Protein AF-A0A7S2A6K9-F1 (afdb_monomer_lite)

Sequence (186 aa):
DVKVDAVTLEHVPSILGGDKGESSAPRFFHVIGYPPCPEGAAENDDSVKEKECSRVGFDESQKYDLGSYEYKLISSKIDGDGYSSGGRSIQTFDITEALGRSLKVSASNVPTWEEEEEEEEDEEEDSGMCTMEKAEKCGGPPPDEDELDAGGAIRAISLVIDDNWGTKDYTCLYRLRVHGDRLTAD

Organism: Trieres chinensis (NCBI:txid1514140)

InterPro domains:
  IPR012919 SUN domain [PF07738] (153-181)
  IPR012919 SUN domain [PS51469] (1-183)
  IPR045119 SUN domain-containing protein 1-5 [PTHR12911] (2-181)

pLDDT: mean 72.33, std 22.2, range [29.47, 98.19]

Secondary structure (DSSP, 8-state):
-EEEEEEEEE---HHHHHHHHGGGSB-EEEEEEEPPPPTTTTTS---HHHHHHHHHTS-TTS-EEEEEEEPPP------TTS------SEEEEEHHHHTT---------------------------------------PPPPPTTS--TT-SB-EEEEEE--BSS-SS-----EEEEEEEEPP--

Radius of gyration: 23.52 Å; chains: 1; bounding box: 76×44×47 Å

Foldseek 3Di:
DWQFFKKKFAADACVPQPPPRQQQAFFKKWKKFFAFDDPPLPPDDPDPQSVVSVVVGTRPPDIFGLAMDTDDHFDPPPPVPRDRPGDDSMDMDTSVVRLDPPPPPPPPDDDDDDDDDDDDDDDDDDDDDDDDDDPDDPDDPDPPPVCSSRRPHTDDMDMGGPHGNHDPPHHDGDDMDTDGDDDDDD

Structure (mmCIF, N/CA/C/O backbone):
data_AF-A0A7S2A6K9-F1
#
_entry.id   AF-A0A7S2A6K9-F1
#
loop_
_atom_site.group_PDB
_atom_site.id
_atom_site.type_symbol
_atom_site.label_atom_id
_atom_site.label_alt_id
_atom_site.label_comp_id
_atom_site.label_asym_id
_atom_site.label_entity_id
_atom_site.label_seq_id
_atom_site.pdbx_PDB_ins_code
_atom_site.Cartn_x
_atom_site.Cartn_y
_atom_site.Cartn_z
_atom_site.occupancy
_atom_site.B_iso_or_equiv
_atom_site.auth_seq_id
_atom_site.auth_comp_id
_atom_site.auth_asym_id
_atom_site.auth_atom_id
_atom_site.pdbx_PDB_model_num
ATOM 1 N N . ASP A 1 1 ? -10.649 -7.921 13.738 1.00 85.69 1 ASP A N 1
ATOM 2 C CA . ASP A 1 1 ? -9.740 -6.877 13.228 1.00 85.69 1 ASP A CA 1
ATOM 3 C C . ASP A 1 1 ? -8.329 -7.427 13.161 1.00 85.69 1 ASP A C 1
ATOM 5 O O . ASP A 1 1 ? -8.084 -8.506 13.706 1.00 85.69 1 ASP A O 1
ATOM 9 N N . VAL A 1 2 ? -7.436 -6.740 12.457 1.00 91.31 2 VAL A N 1
ATOM 10 C CA . VAL A 1 2 ? -6.042 -7.158 12.274 1.00 91.31 2 VAL A CA 1
ATOM 11 C C . VAL A 1 2 ? -5.128 -5.999 12.652 1.00 91.31 2 VAL A C 1
ATOM 13 O O . VAL A 1 2 ? -5.402 -4.862 12.279 1.00 91.31 2 VAL A O 1
ATOM 16 N N . LYS A 1 3 ? -4.047 -6.280 13.377 1.00 92.19 3 LYS A N 1
ATOM 17 C CA . LYS A 1 3 ? -2.917 -5.359 13.501 1.00 92.19 3 LYS A CA 1
ATOM 18 C C . LYS A 1 3 ? -2.011 -5.594 12.301 1.00 92.19 3 LYS A C 1
ATOM 20 O O . LYS A 1 3 ? -1.482 -6.689 12.154 1.00 92.19 3 LYS A O 1
ATOM 25 N N . VAL A 1 4 ? -1.924 -4.627 11.393 1.00 93.31 4 VAL A N 1
ATOM 26 C CA . VAL A 1 4 ? -1.178 -4.805 10.139 1.00 93.31 4 VAL A CA 1
ATOM 27 C C . VAL A 1 4 ? 0.310 -4.594 10.400 1.00 93.31 4 VAL A C 1
ATOM 29 O O . VAL A 1 4 ? 0.710 -3.519 10.838 1.00 93.31 4 VAL A O 1
ATOM 32 N N . ASP A 1 5 ? 1.122 -5.603 10.094 1.00 93.31 5 ASP A N 1
ATOM 33 C CA . ASP A 1 5 ? 2.568 -5.571 10.335 1.00 93.31 5 ASP A CA 1
ATOM 34 C C . ASP A 1 5 ? 3.359 -5.246 9.069 1.00 93.31 5 ASP A C 1
ATOM 36 O O . ASP A 1 5 ? 4.391 -4.576 9.136 1.00 93.31 5 ASP A O 1
ATOM 40 N N . ALA A 1 6 ? 2.876 -5.717 7.915 1.00 95.75 6 ALA A N 1
ATOM 41 C CA . ALA A 1 6 ? 3.559 -5.556 6.639 1.00 95.75 6 ALA A CA 1
ATOM 42 C C . ALA A 1 6 ? 2.611 -5.700 5.442 1.00 95.75 6 ALA A C 1
ATOM 44 O O . ALA A 1 6 ? 1.557 -6.342 5.511 1.00 95.75 6 ALA A O 1
ATOM 45 N N . VAL A 1 7 ? 3.043 -5.187 4.292 1.00 97.06 7 VAL A N 1
ATOM 46 C CA . VAL A 1 7 ? 2.425 -5.459 2.988 1.00 97.06 7 VAL A CA 1
ATOM 47 C C . VAL A 1 7 ? 3.441 -6.054 2.027 1.00 97.06 7 VAL A C 1
ATOM 49 O O . VAL A 1 7 ? 4.616 -5.716 2.063 1.00 97.06 7 VAL A O 1
ATOM 52 N N . THR A 1 8 ? 3.002 -6.933 1.131 1.00 97.50 8 THR A N 1
ATOM 53 C CA . THR A 1 8 ? 3.837 -7.424 0.027 1.00 97.50 8 THR A CA 1
ATOM 54 C C . THR A 1 8 ? 3.231 -7.013 -1.299 1.00 97.50 8 THR A C 1
ATOM 56 O O . THR A 1 8 ? 2.066 -7.321 -1.559 1.00 97.50 8 THR A O 1
ATOM 59 N N . LEU A 1 9 ? 4.038 -6.398 -2.159 1.00 96.81 9 LEU A N 1
ATOM 60 C CA . LEU A 1 9 ? 3.710 -6.181 -3.561 1.00 96.81 9 LEU A CA 1
ATOM 61 C C . LEU A 1 9 ? 4.504 -7.125 -4.451 1.00 96.81 9 LEU A C 1
ATOM 63 O O . LEU A 1 9 ? 5.699 -7.351 -4.255 1.00 96.81 9 LEU A O 1
ATOM 67 N N . GLU A 1 10 ? 3.820 -7.660 -5.454 1.00 94.56 10 GLU A N 1
ATOM 68 C CA . GLU A 1 10 ? 4.428 -8.470 -6.499 1.00 94.56 10 GLU A CA 1
ATOM 69 C C . GLU A 1 10 ? 4.201 -7.828 -7.860 1.00 94.56 10 GLU A C 1
ATOM 71 O O . GLU A 1 10 ? 3.129 -7.277 -8.135 1.00 94.56 10 GLU A O 1
ATOM 76 N N . HIS A 1 11 ? 5.194 -7.970 -8.730 1.00 92.94 11 HIS A N 1
ATOM 77 C CA . HIS A 1 11 ? 5.105 -7.618 -10.137 1.00 92.94 11 HIS A CA 1
ATOM 78 C C . HIS A 1 11 ? 5.818 -8.671 -10.994 1.00 92.94 11 HIS A C 1
ATOM 80 O O . HIS A 1 11 ? 6.678 -9.408 -10.510 1.00 92.94 11 HIS A O 1
ATOM 86 N N . VAL A 1 12 ? 5.478 -8.758 -12.283 1.00 88.31 12 VAL A N 1
ATOM 87 C CA . VAL A 1 12 ? 6.206 -9.640 -13.206 1.00 88.31 12 VAL A CA 1
ATOM 88 C C . VAL A 1 12 ? 7.694 -9.243 -13.255 1.00 88.31 12 VAL A C 1
ATOM 90 O O . VAL A 1 12 ? 7.986 -8.047 -13.354 1.00 88.31 12 VAL A O 1
ATOM 93 N N . PRO A 1 13 ? 8.638 -10.202 -13.167 1.00 81.81 13 PRO A N 1
ATOM 94 C CA . PRO A 1 13 ? 10.060 -9.906 -13.275 1.00 81.81 13 PRO A CA 1
ATOM 95 C C . PRO A 1 13 ? 10.440 -9.470 -14.691 1.00 81.81 13 PRO A C 1
ATOM 97 O O . PRO A 1 13 ? 9.863 -9.923 -15.684 1.00 81.81 13 PRO A O 1
ATOM 100 N N . SER A 1 14 ? 11.501 -8.677 -14.761 1.00 76.06 14 SER A N 1
ATOM 101 C CA . SER A 1 14 ? 12.117 -8.113 -15.963 1.00 76.06 14 SER A CA 1
ATOM 102 C C . SER A 1 14 ? 12.331 -9.118 -17.093 1.00 76.06 14 SER A C 1
ATOM 104 O O . SER A 1 14 ? 11.920 -8.909 -18.234 1.00 76.06 14 SER A O 1
ATOM 106 N N . ILE A 1 15 ? 12.872 -10.290 -16.746 1.00 73.88 15 ILE A N 1
ATOM 107 C CA . ILE A 1 15 ? 13.167 -11.376 -17.691 1.00 73.88 15 ILE A CA 1
ATOM 108 C C . ILE A 1 15 ? 11.925 -11.919 -18.419 1.00 73.88 15 ILE A C 1
ATOM 110 O O . ILE A 1 15 ? 12.052 -12.488 -19.501 1.00 73.88 15 ILE A O 1
ATOM 114 N N . LEU A 1 16 ? 10.729 -11.753 -17.843 1.00 77.19 16 LEU A N 1
ATOM 115 C CA . LEU A 1 16 ? 9.465 -12.203 -18.434 1.00 77.19 16 LEU A CA 1
ATOM 116 C C . LEU A 1 16 ? 8.651 -11.054 -19.045 1.00 77.19 16 LEU A C 1
ATOM 118 O O . LEU A 1 16 ? 7.851 -11.297 -19.946 1.00 77.19 16 LEU A O 1
ATOM 122 N N . GLY A 1 17 ? 8.823 -9.824 -18.550 1.00 67.62 17 GLY A N 1
ATOM 123 C CA . GLY A 1 17 ? 8.051 -8.653 -18.977 1.00 67.62 17 GLY A CA 1
ATOM 124 C C . GLY A 1 17 ? 8.582 -7.954 -20.232 1.00 67.62 17 GLY A C 1
ATOM 125 O O . GLY A 1 17 ? 7.841 -7.194 -20.862 1.00 67.62 17 GLY A O 1
ATOM 126 N N . GLY A 1 18 ? 9.848 -8.195 -20.593 1.00 68.50 18 GLY A N 1
ATOM 127 C CA . GLY A 1 18 ? 10.554 -7.410 -21.609 1.00 68.50 18 GLY A CA 1
ATOM 128 C C . GLY A 1 18 ? 10.651 -5.923 -21.236 1.00 68.50 18 GLY A C 1
ATOM 129 O O . GLY A 1 18 ? 10.138 -5.493 -20.204 1.00 68.50 18 GLY A O 1
ATOM 130 N N . ASP A 1 19 ? 11.243 -5.110 -22.114 1.00 66.56 19 ASP A N 1
ATOM 131 C CA . ASP A 1 19 ? 11.570 -3.696 -21.831 1.00 66.56 19 ASP A CA 1
ATOM 132 C C . ASP A 1 19 ? 10.370 -2.820 -21.421 1.00 66.56 19 ASP A C 1
ATOM 134 O O . ASP A 1 19 ? 10.536 -1.740 -20.859 1.00 66.56 19 ASP A O 1
ATOM 138 N N . LYS A 1 20 ? 9.142 -3.257 -21.722 1.00 68.69 20 LYS A N 1
ATOM 139 C CA . LYS A 1 20 ? 7.915 -2.501 -21.438 1.00 68.69 20 LYS A CA 1
ATOM 140 C C . LYS A 1 20 ? 7.175 -2.977 -20.195 1.00 68.69 20 LYS A C 1
ATOM 142 O O . LYS A 1 20 ? 6.478 -2.171 -19.584 1.00 68.69 20 LYS A O 1
ATOM 147 N N . GLY A 1 21 ? 7.320 -4.247 -19.810 1.00 74.81 21 GLY A N 1
ATOM 148 C CA . GLY A 1 21 ? 6.556 -4.828 -18.705 1.00 74.81 21 GLY A CA 1
ATOM 149 C C . GLY A 1 21 ? 6.884 -4.187 -17.359 1.00 74.81 21 GLY A C 1
ATOM 150 O O . GLY A 1 21 ? 5.996 -3.980 -16.540 1.00 74.81 21 GLY A O 1
ATOM 151 N N . GLU A 1 22 ? 8.139 -3.809 -17.143 1.00 83.94 22 GLU A N 1
ATOM 152 C CA . GLU A 1 22 ? 8.591 -3.223 -15.875 1.00 83.94 22 GLU A CA 1
ATOM 153 C C . GLU A 1 22 ? 8.180 -1.769 -15.697 1.00 83.94 22 GLU A C 1
ATOM 155 O O . GLU A 1 22 ? 7.870 -1.348 -14.589 1.00 83.94 22 GLU A O 1
ATOM 160 N N . SER A 1 23 ? 8.127 -1.004 -16.790 1.00 91.25 23 SER A N 1
ATOM 161 C CA . SER A 1 23 ? 7.791 0.421 -16.726 1.00 91.25 23 SER A CA 1
ATOM 162 C C . SER A 1 23 ? 6.361 0.679 -16.235 1.00 91.25 23 SER A C 1
ATOM 164 O O . SER A 1 23 ? 6.053 1.786 -15.800 1.00 91.25 23 SER A O 1
ATOM 166 N N . SER A 1 24 ? 5.484 -0.330 -16.299 1.00 93.94 24 SER A N 1
ATOM 167 C CA . SER A 1 24 ? 4.121 -0.254 -15.764 1.00 93.94 24 SER A CA 1
ATOM 168 C C . SER A 1 24 ? 4.014 -0.649 -14.294 1.00 93.94 24 SER A C 1
ATOM 170 O O . SER A 1 24 ? 2.926 -0.548 -13.733 1.00 93.94 24 SER A O 1
ATOM 172 N N . ALA A 1 25 ? 5.095 -1.119 -13.667 1.00 94.81 25 ALA A N 1
ATOM 173 C CA . ALA A 1 25 ? 5.066 -1.474 -12.256 1.00 94.81 25 ALA A CA 1
ATOM 174 C C . ALA A 1 25 ? 4.827 -0.228 -11.386 1.00 94.81 25 ALA A C 1
ATOM 176 O O . ALA A 1 25 ? 5.329 0.848 -11.731 1.00 94.81 25 ALA A O 1
ATOM 177 N N . PRO A 1 26 ? 4.106 -0.352 -10.256 1.00 97.06 26 PRO A N 1
ATOM 178 C CA . PRO A 1 26 ? 4.023 0.712 -9.263 1.00 97.06 26 PRO A CA 1
ATOM 179 C C . PRO A 1 26 ? 5.429 1.105 -8.808 1.00 97.06 26 PRO A C 1
ATOM 181 O O . PRO A 1 26 ? 6.305 0.240 -8.715 1.00 97.06 26 PRO A O 1
ATOM 184 N N . ARG A 1 27 ? 5.646 2.391 -8.528 1.00 95.81 27 ARG A N 1
ATOM 185 C CA . ARG A 1 27 ? 6.897 2.882 -7.949 1.00 95.81 27 ARG A CA 1
ATOM 186 C C . ARG A 1 27 ? 6.638 3.415 -6.550 1.00 95.81 27 ARG A C 1
ATOM 188 O O . ARG A 1 27 ? 6.815 2.647 -5.610 1.00 95.81 27 ARG A O 1
ATOM 195 N N . PHE A 1 28 ? 6.200 4.659 -6.400 1.00 97.88 28 PHE A N 1
ATOM 196 C CA . PHE A 1 28 ? 5.824 5.203 -5.102 1.00 97.88 28 PHE A CA 1
ATOM 197 C C . PHE A 1 28 ? 4.366 4.885 -4.801 1.00 97.88 28 PHE A C 1
ATOM 199 O O . PHE A 1 28 ? 3.489 4.999 -5.663 1.00 97.88 28 PHE A O 1
ATOM 206 N N . PHE A 1 29 ? 4.121 4.435 -3.579 1.00 97.94 29 PHE A N 1
ATOM 207 C CA . PHE A 1 29 ? 2.785 4.143 -3.090 1.00 97.94 29 PHE A CA 1
ATOM 208 C C . PHE A 1 29 ? 2.720 4.336 -1.579 1.00 97.94 29 PHE A C 1
ATOM 210 O O . PHE A 1 29 ? 3.732 4.242 -0.885 1.00 97.94 29 PHE A O 1
ATOM 217 N N . HIS A 1 30 ? 1.514 4.522 -1.061 1.00 96.50 30 HIS A N 1
ATOM 218 C CA . HIS A 1 30 ? 1.255 4.561 0.371 1.00 96.50 30 HIS A CA 1
ATOM 219 C C . HIS A 1 30 ? 0.076 3.668 0.750 1.00 96.50 30 HIS A C 1
ATOM 221 O O . HIS A 1 30 ? -0.789 3.336 -0.072 1.00 96.50 30 HIS A O 1
ATOM 227 N N . VAL A 1 31 ? 0.080 3.226 2.004 1.00 96.62 31 VAL A N 1
ATOM 228 C CA . VAL A 1 31 ? -0.918 2.311 2.555 1.00 96.62 31 VAL A CA 1
ATOM 229 C C . VAL A 1 31 ? -1.691 3.033 3.645 1.00 96.62 31 VAL A C 1
ATOM 231 O O . VAL A 1 31 ? -1.112 3.540 4.597 1.00 96.62 31 VAL A O 1
ATOM 234 N N . ILE A 1 32 ? -3.013 3.051 3.518 1.00 96.12 32 ILE A N 1
ATOM 235 C CA . ILE A 1 32 ? -3.912 3.677 4.490 1.00 96.12 32 ILE A CA 1
ATOM 236 C C . ILE A 1 32 ? -4.749 2.583 5.141 1.00 96.12 32 ILE A C 1
ATOM 238 O O . ILE A 1 32 ? -5.343 1.769 4.438 1.00 96.12 32 ILE A O 1
ATOM 242 N N . GLY A 1 33 ? -4.813 2.564 6.467 1.00 94.75 33 GLY A N 1
ATOM 243 C CA . GLY A 1 33 ? -5.671 1.685 7.252 1.00 94.75 33 GLY A CA 1
ATOM 244 C C . GLY A 1 33 ? -6.944 2.388 7.719 1.00 94.75 33 GLY A C 1
ATOM 245 O O . GLY A 1 33 ? -6.941 3.592 7.971 1.00 94.75 33 GLY A O 1
ATOM 246 N N . TYR A 1 34 ? -8.021 1.620 7.868 1.00 94.44 34 TYR A N 1
ATOM 247 C CA . TYR A 1 34 ? -9.302 2.086 8.400 1.00 94.44 34 TYR A CA 1
ATOM 248 C C . TYR A 1 34 ? -9.752 1.194 9.563 1.00 94.44 34 TYR A C 1
ATOM 250 O O . TYR A 1 34 ? -9.730 -0.040 9.414 1.00 94.44 34 TYR A O 1
ATOM 258 N N . PRO A 1 35 ? -10.174 1.777 10.698 1.00 93.12 35 PRO A N 1
ATOM 259 C CA . PRO A 1 35 ? -10.654 1.018 11.844 1.00 93.12 35 PRO A CA 1
ATOM 260 C C . PRO A 1 35 ? -12.042 0.409 11.601 1.00 93.12 35 PRO A C 1
ATOM 262 O O . PRO A 1 35 ? -12.741 0.792 10.657 1.00 93.12 35 PRO A O 1
ATOM 265 N N . PRO A 1 36 ? -12.485 -0.541 12.445 1.00 91.25 36 PRO A N 1
ATOM 266 C CA . PRO A 1 36 ? -13.887 -0.935 12.490 1.00 91.25 36 PRO A CA 1
ATOM 267 C C . PRO A 1 36 ? -14.781 0.256 12.860 1.00 91.25 36 PRO A C 1
ATOM 269 O O . PRO A 1 36 ? -14.327 1.250 13.421 1.00 91.25 36 PRO A O 1
ATOM 272 N N . CYS A 1 37 ? -16.077 0.131 12.575 1.00 89.56 37 CYS A N 1
ATOM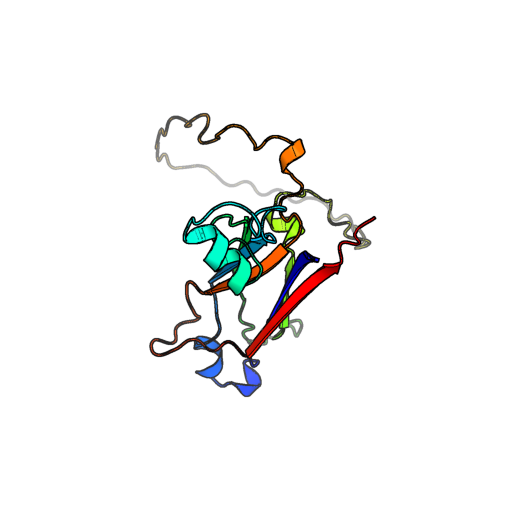 273 C CA . CYS A 1 37 ? -17.053 1.119 13.023 1.00 89.56 37 CYS A CA 1
ATOM 274 C C . CYS A 1 37 ? -17.082 1.228 14.555 1.00 89.56 37 CYS A C 1
ATOM 276 O O . CYS A 1 37 ? -16.973 0.196 15.227 1.00 89.56 37 CYS A O 1
ATOM 278 N N . PRO A 1 38 ? -17.286 2.436 15.108 1.00 84.88 38 PRO A N 1
ATOM 279 C CA . PRO A 1 38 ? -17.412 2.617 16.546 1.00 84.88 38 PRO A CA 1
ATOM 280 C C . PRO A 1 38 ? -18.597 1.818 17.104 1.00 84.88 38 PRO A C 1
ATOM 282 O O . PRO A 1 38 ? -19.665 1.726 16.487 1.00 84.88 38 PRO A O 1
ATOM 285 N N . GLU A 1 39 ? -18.411 1.225 18.285 1.00 78.31 39 GLU A N 1
ATOM 286 C CA . GLU A 1 39 ? -19.475 0.495 18.974 1.00 78.31 39 GLU A CA 1
ATOM 287 C C . GLU A 1 39 ? -20.659 1.432 19.266 1.00 78.31 39 GLU A C 1
ATOM 289 O O . GLU A 1 39 ? -20.485 2.546 19.755 1.00 78.31 39 GLU A O 1
ATOM 294 N N . GLY A 1 40 ? -21.879 0.989 18.949 1.00 67.69 40 GLY A N 1
ATOM 295 C CA . GLY A 1 40 ? -23.102 1.779 19.147 1.00 67.69 40 GLY A CA 1
ATOM 296 C C . GLY A 1 40 ? -23.539 2.645 17.958 1.00 67.69 40 GLY A C 1
ATOM 297 O O . GLY A 1 40 ? -24.661 3.146 17.981 1.00 67.69 40 GLY A O 1
ATOM 298 N N . ALA A 1 41 ? -22.746 2.731 16.882 1.00 58.16 41 ALA A N 1
ATOM 299 C CA . ALA A 1 41 ? -23.096 3.452 15.644 1.00 58.16 41 ALA A CA 1
ATOM 300 C C . ALA A 1 41 ? -24.254 2.830 14.834 1.00 58.16 41 ALA A C 1
ATOM 302 O O . ALA A 1 41 ? -24.613 3.315 13.768 1.00 58.16 41 ALA A O 1
ATOM 303 N N . ALA A 1 42 ? -24.812 1.703 15.280 1.00 54.94 42 ALA A N 1
ATOM 304 C CA . ALA A 1 42 ? -25.904 1.028 14.582 1.00 54.94 42 ALA A CA 1
ATOM 305 C C . ALA A 1 42 ? -27.288 1.350 15.163 1.00 54.94 42 ALA A C 1
ATOM 307 O O . ALA A 1 42 ? -28.290 1.010 14.534 1.00 54.94 42 ALA A O 1
ATOM 308 N N . GLU A 1 43 ? -27.372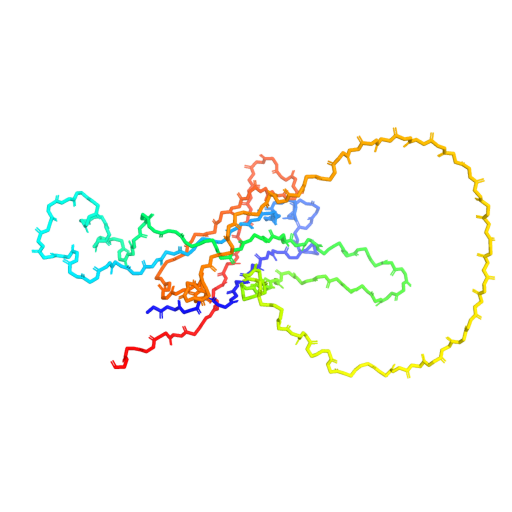 1.951 16.358 1.00 59.88 43 GLU A N 1
ATOM 309 C CA . GLU A 1 43 ? -28.622 1.893 17.126 1.00 59.88 43 GLU A CA 1
ATOM 310 C C . GLU A 1 43 ? -29.352 3.224 17.332 1.00 59.88 43 GLU A C 1
ATOM 312 O O . GLU A 1 43 ? -30.547 3.160 17.607 1.00 59.88 43 GLU A O 1
ATOM 317 N N . ASN A 1 44 ? -28.735 4.411 17.183 1.00 55.75 44 ASN A N 1
ATOM 318 C CA . ASN A 1 44 ? -29.412 5.647 17.623 1.00 55.75 44 ASN A CA 1
ATOM 319 C C . ASN A 1 44 ? -29.206 6.944 16.817 1.00 55.75 44 ASN A C 1
ATOM 321 O O . ASN A 1 44 ? -29.898 7.911 17.145 1.00 55.75 44 ASN A O 1
ATOM 325 N N . ASP A 1 45 ? -28.352 7.019 15.790 1.00 57.22 45 ASP A N 1
ATOM 326 C CA . ASP A 1 45 ? -28.180 8.267 15.030 1.00 57.22 45 ASP A CA 1
ATOM 327 C C . ASP A 1 45 ? -28.474 8.087 13.529 1.00 57.22 45 ASP A C 1
ATOM 329 O O . ASP A 1 45 ? -27.958 7.222 12.825 1.00 57.22 45 ASP A O 1
ATOM 333 N N . ASP A 1 46 ? -29.368 8.934 13.016 1.00 60.06 46 ASP A N 1
ATOM 334 C CA . ASP A 1 46 ? -29.808 8.949 11.616 1.00 60.06 46 ASP A CA 1
ATOM 335 C C . ASP A 1 46 ? -28.766 9.609 10.693 1.00 60.06 46 ASP A C 1
ATOM 337 O O . ASP A 1 46 ? -29.036 9.869 9.510 1.00 60.06 46 ASP A O 1
ATOM 341 N N . SER A 1 47 ? -27.577 9.905 11.226 1.00 69.31 47 SER A N 1
ATOM 342 C CA . SER A 1 47 ? -26.503 10.532 10.483 1.00 69.31 47 SER A CA 1
ATOM 343 C C . SER A 1 47 ? -26.097 9.654 9.294 1.00 69.31 47 SER A C 1
ATOM 345 O O . SER A 1 47 ? -25.921 8.437 9.370 1.00 69.31 47 SER A O 1
ATOM 347 N N . VAL A 1 48 ? -25.967 10.292 8.130 1.00 70.19 48 VAL A N 1
ATOM 348 C CA . VAL A 1 48 ? -25.624 9.623 6.862 1.00 70.19 48 VAL A CA 1
ATOM 349 C C . VAL A 1 48 ? -24.323 8.810 6.984 1.00 70.19 48 VAL A C 1
ATOM 351 O O . VAL A 1 48 ? -24.182 7.781 6.329 1.00 70.19 48 VAL A O 1
ATOM 354 N N . LYS A 1 49 ? -23.409 9.237 7.867 1.00 67.44 49 LYS A N 1
ATOM 355 C CA . LYS A 1 49 ? -22.099 8.618 8.102 1.00 67.44 49 LYS A CA 1
ATOM 356 C C . LYS A 1 49 ? -22.185 7.272 8.827 1.00 67.44 49 LYS A C 1
ATOM 358 O O . LYS A 1 49 ? -21.480 6.342 8.450 1.00 67.44 49 LYS A O 1
ATOM 363 N N . GLU A 1 50 ? -23.078 7.127 9.805 1.00 69.38 50 GLU A N 1
ATOM 364 C CA . GLU A 1 50 ? -23.248 5.867 10.546 1.00 69.38 50 GLU A CA 1
ATOM 365 C C . GLU A 1 50 ? -23.858 4.758 9.680 1.00 69.38 50 GLU A C 1
ATOM 367 O O . GLU A 1 50 ? -23.423 3.600 9.713 1.00 69.38 50 GLU A O 1
ATOM 372 N N . LYS A 1 51 ? -24.807 5.133 8.814 1.00 74.00 51 LYS A N 1
ATOM 373 C CA . LYS A 1 51 ? -25.396 4.219 7.822 1.00 74.00 51 LYS A CA 1
ATOM 374 C C . LYS A 1 51 ? -24.368 3.742 6.802 1.00 74.00 51 LYS A C 1
ATOM 376 O O . LYS A 1 51 ? -24.433 2.597 6.356 1.00 74.00 51 LYS A O 1
ATOM 381 N N . GLU A 1 52 ? -23.434 4.609 6.421 1.00 81.19 52 GLU A N 1
ATOM 382 C CA . GLU A 1 52 ? -22.372 4.261 5.483 1.00 81.19 52 GLU A CA 1
ATOM 383 C C . GLU A 1 52 ? -21.329 3.338 6.119 1.00 81.19 52 GLU A C 1
ATOM 385 O O . GLU A 1 52 ? -21.057 2.281 5.547 1.00 81.19 52 GLU A O 1
ATOM 390 N N . CYS A 1 53 ? -20.858 3.654 7.332 1.00 85.00 53 CYS A N 1
ATOM 391 C CA . CYS A 1 53 ? -19.949 2.793 8.095 1.00 85.00 53 CYS A CA 1
ATOM 392 C C . CYS A 1 53 ? -20.532 1.384 8.259 1.00 85.00 53 CYS A C 1
ATOM 394 O O . CYS A 1 53 ? -19.898 0.390 7.906 1.00 85.00 53 CYS A O 1
ATOM 396 N N . SER A 1 54 ? -21.796 1.289 8.684 1.00 81.56 54 SER A N 1
ATOM 397 C CA . SER A 1 54 ? -22.496 0.009 8.853 1.00 81.56 54 SER A CA 1
ATOM 398 C C . SER A 1 54 ? -22.602 -0.802 7.554 1.00 81.56 54 SER A C 1
ATOM 400 O O . SER A 1 54 ? -22.649 -2.031 7.591 1.00 81.56 54 SER A O 1
ATOM 402 N N . ARG A 1 55 ? -22.637 -0.134 6.392 1.00 86.75 55 ARG A N 1
ATOM 403 C CA . ARG A 1 55 ? -22.724 -0.783 5.076 1.00 86.75 55 ARG A CA 1
ATOM 404 C C . ARG A 1 55 ? -21.381 -1.340 4.608 1.00 86.75 55 ARG A C 1
ATOM 406 O O . ARG A 1 55 ? -21.363 -2.421 4.021 1.00 86.75 55 ARG A O 1
ATOM 413 N N . VAL A 1 56 ? -20.290 -0.601 4.807 1.00 89.69 56 VAL A N 1
ATOM 414 C CA . VAL A 1 56 ? -18.943 -1.004 4.351 1.00 89.69 56 VAL A CA 1
ATOM 415 C C . VAL A 1 56 ? -18.188 -1.827 5.400 1.00 89.69 56 VAL A C 1
ATOM 417 O O . VAL A 1 56 ? -17.319 -2.623 5.052 1.00 89.69 56 VAL A O 1
ATOM 420 N N . GLY A 1 57 ? -18.578 -1.710 6.671 1.00 90.81 57 GLY A N 1
ATOM 421 C CA . GLY A 1 57 ? -18.049 -2.463 7.806 1.00 90.81 57 GLY A CA 1
ATOM 422 C C . GLY A 1 57 ? -16.819 -1.844 8.472 1.00 90.81 57 GLY A C 1
ATOM 423 O O . GLY A 1 57 ? -16.230 -2.499 9.326 1.00 90.81 57 GLY A O 1
ATOM 424 N N . PHE A 1 58 ? -16.423 -0.628 8.095 1.00 92.62 58 PHE A N 1
ATOM 425 C CA . PHE A 1 58 ? -15.274 0.111 8.627 1.00 92.62 58 PHE A CA 1
ATOM 426 C C . PHE A 1 58 ? -15.532 1.623 8.561 1.00 92.62 58 PHE A C 1
ATOM 428 O O . PHE A 1 58 ? -16.367 2.072 7.774 1.00 92.62 58 PHE A O 1
ATOM 435 N N . ASP A 1 59 ? -14.832 2.405 9.381 1.00 90.88 59 ASP A N 1
ATOM 436 C CA . ASP A 1 59 ? -15.005 3.859 9.433 1.00 90.88 59 ASP A CA 1
ATOM 437 C C . ASP A 1 59 ? -14.087 4.565 8.424 1.00 90.88 59 ASP A C 1
ATOM 439 O O . ASP A 1 59 ? -12.887 4.707 8.639 1.00 90.88 59 ASP A O 1
ATOM 443 N N . GLU A 1 60 ? -14.652 5.037 7.309 1.00 90.75 60 GLU A N 1
ATOM 444 C CA . GLU A 1 60 ? -13.919 5.806 6.290 1.00 90.75 60 GLU A CA 1
ATOM 445 C C . GLU A 1 60 ? -13.474 7.200 6.759 1.00 90.75 60 GLU A C 1
ATOM 447 O O . GLU A 1 60 ? -12.591 7.813 6.141 1.00 90.75 60 GLU A O 1
ATOM 452 N N . SER A 1 61 ? -14.099 7.726 7.818 1.00 88.44 61 SER A N 1
ATOM 453 C CA . SER A 1 61 ? -13.800 9.055 8.348 1.00 88.44 61 SER A CA 1
ATOM 454 C C . SER A 1 61 ? -12.517 9.081 9.176 1.00 88.44 61 SER A C 1
ATOM 456 O O . SER A 1 61 ? -11.854 10.120 9.225 1.00 88.44 61 SER A O 1
ATOM 458 N N . GLN A 1 62 ? -12.127 7.936 9.743 1.00 88.75 62 GLN A N 1
ATOM 459 C CA . GLN A 1 62 ? -10.890 7.760 10.489 1.00 88.75 62 GLN A CA 1
ATOM 460 C C . GLN A 1 62 ? -9.871 6.983 9.646 1.00 88.75 62 GLN A C 1
ATOM 462 O O . GLN A 1 62 ? -10.096 5.843 9.251 1.00 88.75 62 GLN A O 1
ATOM 467 N N . LYS A 1 63 ? -8.733 7.616 9.351 1.00 92.69 63 LYS A N 1
ATOM 468 C CA . LYS A 1 63 ? -7.678 7.052 8.501 1.00 92.69 63 LYS A CA 1
ATOM 469 C C . LYS A 1 63 ? -6.370 6.984 9.271 1.00 92.69 63 LYS A C 1
ATOM 471 O O . LYS A 1 63 ? -5.980 7.974 9.884 1.00 92.69 63 LYS A O 1
ATOM 476 N N . TYR A 1 64 ? -5.686 5.853 9.173 1.00 92.06 64 TYR A N 1
ATOM 477 C CA . TYR A 1 64 ? -4.332 5.662 9.682 1.00 92.06 64 TYR A CA 1
ATOM 478 C C . TYR A 1 64 ? -3.362 5.594 8.510 1.00 92.06 64 TYR A C 1
ATOM 480 O O . TYR A 1 64 ? -3.537 4.764 7.619 1.00 92.06 64 TYR A O 1
ATOM 488 N N . ASP A 1 65 ? -2.354 6.460 8.489 1.00 92.44 65 ASP A N 1
ATOM 489 C CA . ASP A 1 65 ? -1.246 6.324 7.544 1.00 92.44 65 ASP A CA 1
ATOM 490 C C . ASP A 1 65 ? -0.339 5.189 8.027 1.00 92.44 65 ASP A C 1
ATOM 492 O O . ASP A 1 65 ? 0.295 5.299 9.073 1.00 92.44 65 ASP A O 1
ATOM 496 N N . LEU A 1 66 ? -0.336 4.073 7.296 1.00 92.31 66 LEU A N 1
ATOM 497 C CA . LEU A 1 66 ? 0.478 2.904 7.621 1.00 92.31 66 LEU A CA 1
ATOM 498 C C . LEU A 1 66 ? 1.875 2.994 6.991 1.00 92.31 66 LEU A C 1
ATOM 500 O O . LEU A 1 66 ? 2.728 2.167 7.296 1.00 92.31 66 LEU A O 1
ATOM 504 N N . GLY A 1 67 ? 2.131 3.981 6.131 1.00 92.69 67 GLY A N 1
ATOM 505 C CA . GLY A 1 67 ? 3.450 4.233 5.571 1.00 92.69 67 GLY A CA 1
ATOM 506 C C . GLY A 1 67 ? 3.450 4.456 4.064 1.00 92.69 67 GLY A C 1
ATOM 507 O O . GLY A 1 67 ? 2.526 4.089 3.333 1.00 92.69 67 GLY A O 1
ATOM 508 N N . SER A 1 68 ? 4.554 5.044 3.608 1.00 95.56 68 SER A N 1
ATOM 509 C CA . SER A 1 68 ? 4.866 5.306 2.204 1.00 95.56 68 SER A CA 1
ATOM 510 C C . SER A 1 68 ? 6.117 4.538 1.797 1.00 95.56 68 SER A C 1
ATOM 512 O O . SER A 1 68 ? 7.101 4.496 2.536 1.00 95.56 68 SER A O 1
ATOM 514 N N . TYR A 1 69 ? 6.091 3.945 0.610 1.00 96.12 69 TYR A N 1
ATOM 515 C CA . TYR A 1 69 ? 7.093 2.993 0.156 1.00 96.12 69 TYR A CA 1
ATOM 516 C C . TYR A 1 69 ? 7.422 3.181 -1.321 1.00 96.12 69 TYR A C 1
ATOM 518 O O . TYR A 1 69 ? 6.652 3.754 -2.093 1.00 96.12 69 TYR A O 1
ATOM 526 N N . GLU A 1 70 ? 8.569 2.640 -1.726 1.00 95.50 70 GLU A N 1
ATOM 527 C CA . GLU A 1 70 ? 8.979 2.581 -3.124 1.00 95.50 70 GLU A CA 1
ATOM 528 C C . GLU A 1 70 ? 9.229 1.131 -3.541 1.00 95.50 70 GLU A C 1
ATOM 530 O O . GLU A 1 70 ? 10.137 0.475 -3.030 1.00 95.50 70 GLU A O 1
ATOM 535 N N . TYR A 1 71 ? 8.455 0.635 -4.502 1.00 94.25 71 TYR A N 1
ATOM 536 C CA . TYR A 1 71 ? 8.697 -0.660 -5.126 1.00 94.25 71 TYR A CA 1
ATOM 537 C C . TYR A 1 71 ? 9.864 -0.559 -6.108 1.00 94.25 71 TYR A C 1
ATOM 539 O O . TYR A 1 71 ? 9.797 0.192 -7.081 1.00 94.25 71 TYR A O 1
ATOM 547 N N . LYS A 1 72 ? 10.934 -1.325 -5.877 1.00 92.25 72 LYS A N 1
ATOM 548 C CA . LYS A 1 72 ? 12.174 -1.256 -6.661 1.00 92.25 72 LYS A CA 1
ATOM 549 C C . LYS A 1 72 ? 12.175 -2.244 -7.823 1.00 92.25 72 LYS A C 1
ATOM 551 O O . LYS A 1 72 ? 11.918 -3.431 -7.646 1.00 92.25 72 LYS A O 1
ATOM 556 N N . LEU A 1 73 ? 12.528 -1.784 -9.019 1.00 86.00 73 LEU A N 1
ATOM 557 C CA . LEU A 1 73 ? 12.817 -2.693 -10.127 1.00 86.00 73 LEU A CA 1
ATOM 558 C C . LEU A 1 73 ? 14.177 -3.362 -9.943 1.00 86.00 73 LEU A C 1
ATOM 560 O O . LEU A 1 73 ? 15.116 -2.778 -9.402 1.00 86.00 73 LEU A O 1
ATOM 564 N N . ILE A 1 74 ? 14.288 -4.588 -10.442 1.00 76.38 74 ILE A N 1
ATOM 565 C CA . ILE A 1 74 ? 15.549 -5.319 -10.480 1.00 76.38 74 ILE A CA 1
ATOM 566 C C . ILE A 1 74 ? 16.075 -5.200 -11.893 1.00 76.38 74 ILE A C 1
ATOM 568 O O . ILE A 1 74 ? 15.667 -5.954 -12.772 1.00 76.38 74 ILE A O 1
ATOM 572 N N . SER A 1 75 ? 17.002 -4.284 -12.141 1.00 63.19 75 SER A N 1
ATOM 573 C CA . SER A 1 75 ? 17.706 -4.355 -13.413 1.00 63.19 75 SER A CA 1
ATOM 574 C C . SER A 1 75 ? 18.628 -5.568 -13.370 1.00 63.19 75 SER A C 1
ATOM 576 O O . SER A 1 75 ? 19.588 -5.588 -12.604 1.00 63.19 75 SER A O 1
ATOM 578 N N . SER A 1 76 ? 18.383 -6.564 -14.215 1.00 54.19 76 SER A N 1
ATOM 579 C CA . SER A 1 76 ? 19.263 -7.721 -14.404 1.00 54.19 76 SER A CA 1
ATOM 580 C C . SER A 1 76 ? 20.560 -7.366 -15.144 1.00 54.19 76 SER A C 1
ATOM 582 O O . SER A 1 76 ? 21.067 -8.177 -15.919 1.00 54.19 76 SER A O 1
ATOM 584 N N . LYS A 1 77 ? 21.098 -6.151 -14.959 1.00 55.38 77 LYS A N 1
ATOM 585 C CA . LYS A 1 77 ? 22.459 -5.853 -15.393 1.00 55.38 77 LYS A CA 1
ATOM 586 C C . LYS A 1 77 ? 23.376 -6.668 -14.495 1.00 55.38 77 LYS A C 1
ATOM 588 O O . LYS A 1 77 ? 23.622 -6.330 -13.345 1.00 55.38 77 LYS A O 1
ATOM 593 N N . ILE A 1 78 ? 23.771 -7.818 -15.022 1.00 54.94 78 ILE A N 1
ATOM 594 C CA . ILE A 1 78 ? 24.864 -8.612 -14.496 1.00 54.94 78 ILE A CA 1
ATOM 595 C C . ILE A 1 78 ? 26.104 -7.768 -14.771 1.00 54.94 78 ILE A C 1
ATOM 597 O O . ILE A 1 78 ? 26.663 -7.825 -15.867 1.00 54.94 78 ILE A O 1
ATOM 601 N N . ASP A 1 79 ? 26.484 -6.930 -13.812 1.00 51.50 79 ASP A N 1
ATOM 602 C CA . ASP A 1 79 ? 27.860 -6.467 -13.762 1.00 51.50 79 ASP A CA 1
ATOM 603 C C . ASP A 1 79 ? 28.734 -7.723 -13.589 1.00 51.50 79 ASP A C 1
ATOM 605 O O . ASP A 1 79 ? 28.314 -8.733 -13.015 1.00 51.50 79 ASP A O 1
ATOM 609 N N . GLY A 1 80 ? 29.887 -7.745 -14.257 1.00 54.41 80 GLY A N 1
ATOM 610 C CA . GLY A 1 80 ? 30.686 -8.952 -14.518 1.00 54.41 80 GLY A CA 1
ATOM 611 C C . GLY A 1 80 ? 31.267 -9.664 -13.287 1.00 54.41 80 GLY A C 1
ATOM 612 O O . GLY A 1 80 ? 32.127 -10.526 -13.447 1.00 54.41 80 GLY A O 1
ATOM 613 N N . ASP A 1 81 ? 30.813 -9.323 -12.086 1.00 54.44 81 ASP A N 1
ATOM 614 C CA . ASP A 1 81 ? 31.216 -9.843 -10.785 1.00 54.44 81 ASP A CA 1
ATOM 615 C C . ASP A 1 81 ? 30.157 -10.758 -10.136 1.00 54.44 81 ASP A C 1
ATOM 617 O O . ASP A 1 81 ? 30.266 -11.105 -8.970 1.00 54.44 81 ASP A O 1
ATOM 621 N N . GLY A 1 82 ? 29.141 -11.228 -10.867 1.00 51.78 82 GLY A N 1
ATOM 622 C CA . GLY A 1 82 ? 28.384 -12.443 -10.510 1.00 51.78 82 GLY A CA 1
ATOM 623 C C . GLY A 1 82 ? 27.547 -12.416 -9.218 1.00 51.78 82 GLY A C 1
ATOM 624 O O . GLY A 1 82 ? 26.857 -13.397 -8.942 1.00 51.78 82 GLY A O 1
ATOM 625 N N . TYR A 1 83 ? 27.533 -11.316 -8.465 1.00 45.16 83 TYR A N 1
ATOM 626 C CA . TYR A 1 83 ? 26.698 -11.117 -7.281 1.00 45.16 83 TYR A CA 1
ATOM 627 C C . TYR A 1 83 ? 25.816 -9.890 -7.477 1.00 45.16 83 TYR A C 1
ATOM 629 O O . TYR A 1 83 ? 25.992 -8.839 -6.871 1.00 45.16 83 TYR A O 1
ATOM 637 N N . SER A 1 84 ? 24.801 -10.042 -8.326 1.00 47.88 84 SER A N 1
ATOM 638 C CA . SER A 1 84 ? 23.723 -9.065 -8.364 1.00 47.88 84 SER A CA 1
ATOM 639 C C . SER A 1 84 ? 22.877 -9.265 -7.104 1.00 47.88 84 SER A C 1
ATOM 641 O O . SER A 1 84 ? 22.100 -10.219 -7.016 1.00 47.88 84 SER A O 1
ATOM 643 N N . SER A 1 85 ? 23.021 -8.369 -6.124 1.00 48.34 85 SER A N 1
ATOM 644 C CA . SER A 1 85 ? 22.098 -8.187 -4.988 1.00 48.34 85 SER A CA 1
ATOM 645 C C . SER A 1 85 ? 20.753 -7.633 -5.477 1.00 48.34 85 SER A C 1
ATOM 647 O O . SER A 1 85 ? 20.234 -6.642 -4.967 1.00 48.34 85 SER A O 1
ATOM 649 N N . GLY A 1 86 ? 20.219 -8.233 -6.542 1.00 49.16 86 GLY A N 1
ATOM 650 C CA . GLY A 1 86 ? 18.989 -7.832 -7.184 1.00 49.16 86 GLY A CA 1
ATOM 651 C C . GLY A 1 86 ? 17.841 -7.991 -6.204 1.00 49.16 86 GLY A C 1
ATOM 652 O O . GLY A 1 86 ? 17.728 -9.018 -5.527 1.00 49.16 86 GLY A O 1
ATOM 653 N N . GLY A 1 87 ? 16.982 -6.972 -6.139 1.00 56.31 87 GLY A N 1
ATOM 654 C CA . GLY A 1 87 ? 15.686 -7.068 -5.472 1.00 56.31 87 GLY A CA 1
ATOM 655 C C . GLY A 1 87 ? 14.903 -8.301 -5.946 1.00 56.31 87 GLY A C 1
ATOM 656 O O . GLY A 1 87 ? 15.331 -9.052 -6.820 1.00 56.31 87 GLY A O 1
ATOM 657 N N . ARG A 1 88 ? 13.724 -8.546 -5.391 1.00 73.50 88 ARG A N 1
ATOM 658 C CA . ARG A 1 88 ? 12.874 -9.663 -5.828 1.00 73.50 88 ARG A CA 1
ATOM 659 C C . ARG A 1 88 ? 11.620 -9.112 -6.498 1.00 73.50 88 ARG A C 1
ATOM 661 O O . ARG A 1 88 ? 11.169 -8.017 -6.181 1.00 73.50 8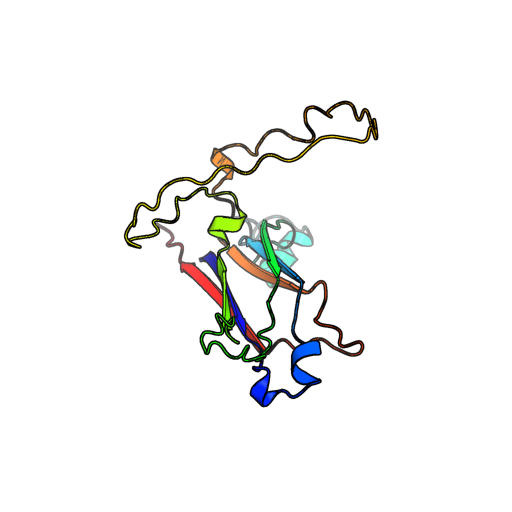8 ARG A O 1
ATOM 668 N N . SER A 1 89 ? 11.059 -9.876 -7.437 1.00 86.81 89 SER A N 1
ATOM 669 C CA . SER A 1 89 ? 9.747 -9.593 -8.048 1.00 86.81 89 SER A CA 1
ATOM 670 C C . SER A 1 89 ? 8.611 -9.564 -7.019 1.00 86.81 89 SER A C 1
ATOM 672 O O . SER A 1 89 ? 7.479 -9.225 -7.340 1.00 86.81 89 SER A O 1
ATOM 674 N N . ILE A 1 90 ? 8.929 -9.955 -5.786 1.00 92.69 90 ILE A N 1
ATOM 675 C CA . ILE A 1 90 ? 8.105 -9.964 -4.593 1.00 92.69 90 ILE A CA 1
ATOM 676 C C . ILE A 1 90 ? 8.858 -9.118 -3.564 1.00 92.69 90 ILE A C 1
ATOM 678 O O . ILE A 1 90 ? 9.952 -9.505 -3.150 1.00 92.69 90 ILE A O 1
ATOM 682 N N . GLN A 1 91 ? 8.293 -7.985 -3.160 1.00 94.06 91 GLN A N 1
ATOM 683 C CA . GLN A 1 91 ? 8.866 -7.096 -2.147 1.00 94.06 91 GLN A CA 1
ATOM 684 C C . GLN A 1 91 ? 7.893 -6.930 -0.992 1.00 94.06 91 GLN A C 1
ATOM 686 O O . GLN A 1 91 ? 6.717 -6.645 -1.210 1.00 94.06 91 GLN A O 1
ATOM 691 N N . THR A 1 92 ? 8.393 -7.139 0.223 1.00 95.38 92 THR A N 1
ATOM 692 C CA . THR A 1 92 ? 7.649 -6.944 1.468 1.00 95.38 92 THR A CA 1
ATOM 693 C C . THR A 1 92 ? 8.143 -5.674 2.139 1.00 95.38 92 THR A C 1
ATOM 695 O O . THR A 1 92 ? 9.346 -5.428 2.168 1.00 95.38 92 THR A O 1
ATOM 698 N N . PHE A 1 93 ? 7.203 -4.891 2.647 1.00 94.56 93 PHE A N 1
ATOM 699 C CA . PHE A 1 93 ? 7.412 -3.596 3.264 1.00 94.56 93 PHE A CA 1
ATOM 700 C C . PHE A 1 93 ? 6.837 -3.647 4.673 1.00 94.56 93 PHE A C 1
ATOM 702 O O . PHE A 1 93 ? 5.634 -3.872 4.840 1.00 94.56 93 PHE A O 1
ATOM 709 N N . ASP A 1 94 ? 7.702 -3.468 5.665 1.00 94.00 94 ASP A N 1
ATOM 710 C CA . ASP A 1 94 ? 7.312 -3.495 7.067 1.00 94.00 94 ASP A CA 1
ATOM 711 C C . ASP A 1 94 ? 6.689 -2.145 7.466 1.00 94.00 94 ASP A C 1
ATOM 713 O O . ASP A 1 94 ? 7.247 -1.067 7.248 1.00 94.00 94 ASP A O 1
ATOM 717 N N . ILE A 1 95 ? 5.488 -2.204 8.041 1.00 89.12 95 ILE A N 1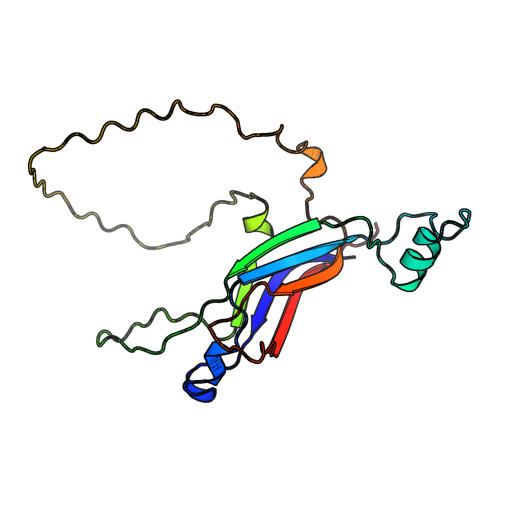
ATOM 718 C CA . ILE A 1 95 ? 4.726 -1.046 8.541 1.00 89.12 95 ILE A CA 1
ATOM 719 C C . ILE A 1 95 ? 5.237 -0.623 9.915 1.00 89.12 95 ILE A C 1
ATOM 721 O O . ILE A 1 95 ? 5.293 0.561 10.243 1.00 89.12 95 ILE A O 1
ATOM 725 N N . THR A 1 96 ? 5.702 -1.590 10.702 1.00 72.44 96 THR A N 1
ATOM 726 C CA . THR A 1 96 ? 6.216 -1.330 12.050 1.00 72.44 96 THR A CA 1
ATOM 727 C C . THR A 1 96 ? 7.481 -0.466 12.061 1.00 72.44 96 THR A C 1
ATOM 729 O O . THR A 1 96 ? 7.656 0.318 12.993 1.00 72.44 96 THR A O 1
ATOM 732 N N . GLU A 1 97 ? 8.331 -0.553 11.031 1.00 63.53 97 GLU A N 1
ATOM 733 C CA . GLU A 1 97 ? 9.533 0.284 10.895 1.00 63.53 97 GLU A CA 1
ATOM 734 C C . GLU A 1 97 ? 9.196 1.717 10.457 1.00 63.53 97 GLU A C 1
ATOM 736 O O . GLU A 1 97 ? 9.770 2.675 10.978 1.00 63.53 97 GLU A O 1
ATOM 741 N N . ALA A 1 98 ? 8.221 1.879 9.554 1.00 58.28 98 ALA A N 1
ATOM 742 C CA . ALA A 1 98 ? 7.794 3.183 9.042 1.00 58.28 98 ALA A CA 1
ATOM 743 C C . ALA A 1 98 ? 7.180 4.083 10.131 1.00 58.28 98 ALA A C 1
ATOM 745 O O . ALA A 1 98 ? 7.318 5.304 10.079 1.00 58.28 98 ALA A O 1
ATOM 746 N N . LEU A 1 99 ? 6.565 3.484 11.156 1.00 59.47 99 LEU A N 1
ATOM 747 C CA . LEU A 1 99 ? 5.931 4.182 12.282 1.00 59.47 99 LEU A CA 1
ATOM 748 C C . LEU A 1 99 ? 6.901 4.539 13.430 1.00 59.47 99 LEU A C 1
ATOM 750 O O . LEU A 1 99 ? 6.469 4.879 14.529 1.00 59.47 99 LEU A O 1
ATOM 754 N N . GLY A 1 100 ? 8.218 4.488 13.202 1.00 46.22 100 GLY A N 1
ATOM 755 C CA . GLY A 1 100 ? 9.204 5.017 14.153 1.00 46.22 100 GLY A CA 1
ATOM 756 C C . GLY A 1 100 ? 9.620 4.058 15.270 1.00 46.22 100 GLY A C 1
ATOM 757 O O . GLY A 1 100 ? 10.222 4.488 16.258 1.00 46.22 100 GLY A O 1
ATOM 758 N N . ARG A 1 101 ? 9.402 2.744 15.122 1.00 43.03 101 ARG A N 1
ATOM 759 C CA . ARG A 1 101 ? 10.134 1.779 15.950 1.00 43.03 101 ARG A CA 1
ATOM 760 C C . ARG A 1 101 ? 11.586 1.732 15.486 1.00 43.03 101 ARG A C 1
ATOM 762 O O . ARG A 1 101 ? 11.949 0.974 14.596 1.00 43.03 101 ARG A O 1
ATOM 769 N N . SER A 1 102 ? 12.443 2.466 16.194 1.00 36.09 102 SER A N 1
ATOM 770 C CA . SER A 1 102 ? 13.843 2.076 16.387 1.00 36.09 102 SER A CA 1
ATOM 771 C C . SER A 1 102 ? 13.881 0.756 17.171 1.00 36.09 102 SER A C 1
ATOM 773 O O . SER A 1 102 ? 14.213 0.698 18.354 1.00 36.09 102 SER A O 1
ATOM 775 N N . LEU A 1 103 ? 13.454 -0.334 16.535 1.00 34.50 103 LEU A N 1
ATOM 776 C CA . LEU A 1 103 ? 13.782 -1.677 16.970 1.00 34.50 103 LEU A CA 1
ATOM 777 C C . LEU A 1 103 ? 15.094 -2.002 16.287 1.00 34.50 103 LEU A C 1
ATOM 779 O O . LEU A 1 103 ? 15.153 -2.181 15.077 1.00 34.50 103 LEU A O 1
ATOM 783 N N . LYS A 1 104 ? 16.158 -2.017 17.091 1.00 30.80 104 LYS A N 1
ATOM 784 C CA . LYS A 1 104 ? 17.482 -2.500 16.711 1.00 30.80 104 LYS A CA 1
ATOM 785 C C . LYS A 1 104 ? 17.328 -3.720 15.809 1.00 30.80 104 LYS A C 1
ATOM 787 O O . LYS A 1 104 ? 16.970 -4.797 16.293 1.00 30.80 104 LYS A O 1
ATOM 792 N N . VAL A 1 105 ? 17.637 -3.548 14.526 1.00 31.09 105 VAL A N 1
ATOM 793 C CA . VAL A 1 105 ? 17.951 -4.665 13.646 1.00 31.09 105 VAL A CA 1
ATOM 794 C C . VAL A 1 105 ? 19.070 -5.415 14.350 1.00 31.09 105 VAL A C 1
ATOM 796 O O . VAL A 1 105 ? 20.206 -4.951 14.443 1.00 31.09 105 VAL A O 1
ATOM 799 N N . SER A 1 106 ? 18.726 -6.560 14.931 1.00 33.19 106 SER A N 1
ATOM 800 C CA . SER A 1 106 ? 19.720 -7.530 15.349 1.00 33.19 106 SER A CA 1
ATOM 801 C C . SER A 1 106 ? 20.258 -8.136 14.064 1.00 33.19 106 SER A C 1
ATOM 803 O O . SER A 1 106 ? 19.783 -9.172 13.605 1.00 33.19 106 SER A O 1
ATOM 805 N N . ALA A 1 107 ? 21.231 -7.457 13.458 1.00 32.12 107 ALA A N 1
ATOM 806 C CA . ALA A 1 107 ? 22.115 -8.073 12.491 1.00 32.12 107 ALA A CA 1
ATOM 807 C C . ALA A 1 107 ? 22.928 -9.126 13.255 1.00 32.12 107 ALA A C 1
ATOM 809 O O . ALA A 1 107 ? 23.965 -8.841 13.852 1.00 32.12 107 ALA A O 1
ATOM 810 N N . SER A 1 108 ? 22.397 -10.344 13.331 1.00 36.78 108 SER A N 1
ATOM 811 C CA . SER A 1 108 ? 23.143 -11.476 13.856 1.00 36.78 108 SER A CA 1
ATOM 812 C C . SER A 1 108 ? 24.159 -11.909 12.802 1.00 36.78 108 SER A C 1
ATOM 814 O O . SER A 1 108 ? 23.799 -12.447 11.759 1.00 36.78 108 SER A O 1
ATOM 816 N N . ASN A 1 109 ? 25.424 -11.682 13.158 1.00 38.38 109 ASN A N 1
ATOM 817 C CA . ASN A 1 109 ? 26.643 -12.329 12.679 1.00 38.38 109 ASN A CA 1
ATOM 818 C C . ASN A 1 109 ? 27.096 -12.032 11.242 1.00 38.38 109 ASN A C 1
ATOM 820 O O . ASN A 1 109 ? 26.929 -12.847 10.338 1.00 38.38 109 ASN A O 1
ATOM 824 N N . VAL A 1 110 ? 27.859 -10.943 11.101 1.00 34.16 110 VAL A N 1
ATOM 825 C CA . VAL A 1 110 ? 28.992 -10.897 10.163 1.00 34.16 110 VAL A CA 1
ATOM 826 C C . VAL A 1 110 ? 30.271 -10.646 10.982 1.00 34.16 110 VAL A C 1
ATOM 828 O O . VAL A 1 110 ? 30.268 -9.727 11.802 1.00 34.16 110 VAL A O 1
ATOM 831 N N . PRO A 1 111 ? 31.329 -11.472 10.843 1.00 33.75 111 PRO A N 1
ATOM 832 C CA . PRO A 1 111 ? 32.560 -11.337 11.620 1.00 33.75 111 PRO A CA 1
ATOM 833 C C . PRO A 1 111 ? 33.315 -10.049 11.282 1.00 33.75 111 PRO A C 1
ATOM 835 O O . PRO A 1 111 ? 33.555 -9.753 10.113 1.00 33.75 111 PRO A O 1
ATOM 838 N N . THR A 1 112 ? 33.717 -9.329 12.324 1.00 29.47 112 THR A N 1
ATOM 839 C CA . THR A 1 112 ? 34.669 -8.218 12.290 1.00 29.47 112 THR A CA 1
ATOM 840 C C . THR A 1 112 ? 36.063 -8.739 11.949 1.00 29.47 112 THR A C 1
ATOM 842 O O . THR A 1 112 ? 36.622 -9.527 12.714 1.00 29.47 112 THR A O 1
ATOM 845 N N . TRP A 1 113 ? 36.616 -8.286 10.829 1.00 39.84 113 TRP A N 1
ATOM 846 C CA . TRP A 1 113 ? 38.050 -8.336 10.559 1.00 39.84 113 TRP A CA 1
ATOM 847 C C . TRP A 1 113 ? 38.567 -6.905 10.668 1.00 39.84 113 TRP A C 1
ATOM 849 O O . TRP A 1 113 ? 38.029 -6.002 10.031 1.00 39.84 113 TRP A O 1
ATOM 859 N N . GLU A 1 114 ? 39.520 -6.714 11.573 1.00 45.12 114 GLU A N 1
ATOM 860 C CA . GLU A 1 114 ? 40.259 -5.471 11.770 1.00 45.12 114 GLU A CA 1
ATOM 861 C C . GLU A 1 114 ? 41.211 -5.291 10.584 1.00 45.12 114 GLU A C 1
ATOM 863 O O . GLU A 1 114 ? 42.014 -6.184 10.317 1.00 45.12 114 GLU A O 1
ATOM 868 N N . GLU A 1 115 ? 41.131 -4.156 9.893 1.00 43.62 115 GLU A N 1
ATOM 869 C CA . GLU A 1 115 ? 42.210 -3.675 9.029 1.00 43.62 115 GLU A CA 1
ATOM 870 C C . GLU A 1 115 ? 42.469 -2.199 9.339 1.00 43.62 115 GLU A C 1
ATOM 872 O O . GLU A 1 115 ? 41.545 -1.409 9.553 1.00 43.62 115 GLU A O 1
ATOM 877 N N . GLU A 1 116 ? 43.760 -1.913 9.479 1.00 41.47 116 GLU A N 1
ATOM 878 C CA . GLU A 1 116 ? 44.369 -0.679 9.953 1.00 41.47 116 GLU A CA 1
ATOM 879 C C . GLU A 1 116 ? 44.389 0.428 8.880 1.00 41.47 116 GLU A C 1
ATOM 881 O O . GLU A 1 116 ? 44.163 0.199 7.695 1.00 41.47 116 GLU A O 1
ATOM 886 N N . GLU A 1 117 ? 44.644 1.624 9.403 1.00 45.59 117 GLU A N 1
ATOM 887 C CA . GLU A 1 117 ? 44.810 2.975 8.855 1.00 45.59 117 GLU A CA 1
ATOM 888 C C . GLU A 1 117 ? 45.411 3.121 7.445 1.00 45.59 117 GLU A C 1
ATOM 890 O O . GLU A 1 117 ? 46.359 2.430 7.095 1.00 45.59 117 GLU A O 1
ATOM 895 N N . GLU A 1 118 ? 44.966 4.154 6.717 1.00 42.34 118 GLU A N 1
ATOM 896 C CA . GLU A 1 118 ? 45.872 5.051 5.983 1.00 42.34 118 GLU A CA 1
ATOM 897 C C . GLU A 1 118 ? 45.225 6.446 5.825 1.00 42.34 118 GLU A C 1
ATOM 899 O O . GLU A 1 118 ? 44.063 6.584 5.437 1.00 42.34 118 GLU A O 1
ATOM 904 N N . GLU A 1 119 ? 45.981 7.469 6.231 1.00 46.16 119 GLU A N 1
ATOM 905 C CA . GLU A 1 119 ? 45.671 8.898 6.144 1.00 46.16 119 GLU A CA 1
ATOM 906 C C . GLU A 1 119 ? 45.971 9.413 4.729 1.00 46.16 119 GLU A C 1
ATOM 908 O O . GLU A 1 119 ? 47.066 9.176 4.227 1.00 46.16 119 GLU A O 1
ATOM 913 N N . GLU A 1 120 ? 45.070 10.195 4.130 1.00 50.41 120 GLU A N 1
ATOM 914 C CA . GLU A 1 120 ? 45.447 11.146 3.076 1.00 50.41 120 GLU A CA 1
ATOM 915 C C . GLU A 1 120 ? 44.758 12.498 3.323 1.00 50.41 120 GLU A C 1
ATOM 917 O O . GLU A 1 120 ? 43.530 12.614 3.382 1.00 50.41 120 GLU A O 1
ATOM 922 N N . GLU A 1 121 ? 45.605 13.506 3.544 1.00 48.00 121 GLU A N 1
ATOM 923 C CA . GLU A 1 121 ? 45.310 14.937 3.503 1.00 48.00 121 GLU A CA 1
ATOM 924 C C . GLU A 1 121 ? 45.001 15.347 2.056 1.00 48.00 121 GLU A C 1
ATOM 926 O O . GLU A 1 121 ? 45.625 14.808 1.153 1.00 48.00 121 GLU A O 1
ATOM 931 N N . ASP A 1 122 ? 44.093 16.308 1.838 1.00 43.66 122 ASP A N 1
ATOM 932 C CA . ASP A 1 122 ? 44.266 17.340 0.802 1.00 43.66 122 ASP A CA 1
ATOM 933 C C . ASP A 1 122 ? 43.215 18.469 0.930 1.00 43.66 122 ASP A C 1
ATOM 935 O O . ASP A 1 122 ? 42.014 18.292 0.729 1.00 43.66 122 ASP A O 1
ATOM 939 N N . GLU A 1 123 ? 43.752 19.619 1.340 1.00 49.41 123 GLU A N 1
ATOM 940 C CA . GLU A 1 123 ? 43.549 21.015 0.914 1.00 49.41 123 GLU A CA 1
ATOM 941 C C . GLU A 1 123 ? 42.144 21.637 0.704 1.00 49.41 123 GLU A C 1
ATOM 943 O O . GLU A 1 123 ? 41.284 21.190 -0.053 1.00 49.41 123 GLU A O 1
ATOM 948 N N . GLU A 1 124 ? 41.981 22.791 1.364 1.00 50.16 124 GLU A N 1
ATOM 949 C CA . GLU A 1 124 ? 40.856 23.724 1.289 1.00 50.16 124 GLU A CA 1
ATOM 950 C C . GLU A 1 124 ? 40.827 24.544 -0.015 1.00 50.16 124 GLU A C 1
ATOM 952 O O . GLU A 1 124 ? 41.874 24.885 -0.553 1.00 50.16 124 GLU A O 1
ATOM 957 N N . GLU A 1 125 ? 39.620 24.933 -0.455 1.00 42.47 125 GLU A N 1
ATOM 958 C CA . GLU A 1 125 ? 39.194 26.316 -0.780 1.00 42.47 125 GLU A CA 1
ATOM 959 C C . GLU A 1 125 ? 37.917 26.301 -1.658 1.00 42.47 125 GLU A C 1
ATOM 961 O O . GLU A 1 125 ? 37.933 25.879 -2.808 1.00 42.47 125 GLU A O 1
ATOM 966 N N . ASP A 1 126 ? 36.777 26.764 -1.134 1.00 41.19 126 ASP A N 1
ATOM 967 C CA . ASP A 1 126 ? 36.162 28.035 -1.558 1.00 41.19 126 ASP A CA 1
ATOM 968 C C . ASP A 1 126 ? 34.765 28.224 -0.935 1.00 41.19 126 ASP A C 1
ATOM 970 O O . ASP A 1 126 ? 33.872 27.376 -0.905 1.00 41.19 126 ASP A O 1
ATOM 974 N N . SER A 1 127 ? 34.643 29.429 -0.412 1.00 50.97 127 SER A N 1
ATOM 975 C CA . SER A 1 127 ? 33.588 30.084 0.321 1.00 50.97 127 SER A CA 1
ATOM 976 C C . SER A 1 127 ? 32.300 30.328 -0.481 1.00 50.97 127 SER A C 1
ATOM 978 O O . SER A 1 127 ? 32.182 31.251 -1.281 1.00 50.97 127 SER A O 1
ATOM 980 N N . GLY A 1 128 ? 31.252 29.572 -0.148 1.00 42.62 128 GLY A N 1
ATOM 981 C CA . GLY A 1 128 ? 29.862 29.877 -0.500 1.00 42.62 128 GLY A CA 1
ATOM 982 C C . GLY A 1 128 ? 28.995 30.042 0.748 1.00 42.62 128 GLY A C 1
ATOM 983 O O . GLY A 1 128 ? 28.251 29.135 1.110 1.00 42.62 128 GLY A O 1
ATOM 984 N N . MET A 1 129 ? 29.091 31.189 1.431 1.00 43.28 129 MET A N 1
ATOM 985 C CA . MET A 1 129 ? 28.256 31.528 2.596 1.00 43.28 129 MET A CA 1
ATOM 986 C C . MET A 1 129 ? 26.770 31.619 2.207 1.00 43.28 129 MET A C 1
ATOM 988 O O . MET A 1 129 ? 26.313 32.636 1.693 1.00 43.28 129 MET A O 1
ATOM 992 N N . CYS A 1 130 ? 25.994 30.583 2.525 1.00 47.84 130 CYS A N 1
ATOM 993 C CA . CYS A 1 130 ? 24.544 30.677 2.693 1.00 47.84 130 CYS A CA 1
ATOM 994 C C . CYS A 1 130 ? 24.224 30.547 4.185 1.00 47.84 130 CYS A C 1
ATOM 996 O O . CYS A 1 130 ? 24.122 29.448 4.724 1.00 47.84 130 CYS A O 1
ATOM 998 N N . THR A 1 131 ? 24.079 31.678 4.875 1.00 48.09 131 THR A N 1
ATOM 999 C CA . THR A 1 131 ? 23.557 31.717 6.244 1.00 48.09 131 THR A CA 1
ATOM 1000 C C . THR A 1 131 ? 22.045 31.498 6.204 1.00 48.09 131 THR A C 1
ATOM 1002 O O . THR A 1 131 ? 21.281 32.454 6.088 1.00 48.09 131 THR A O 1
ATOM 1005 N N . MET A 1 132 ? 21.603 30.242 6.273 1.00 46.25 132 MET A N 1
ATOM 1006 C CA . MET A 1 132 ? 20.243 29.938 6.714 1.00 46.25 132 MET A CA 1
ATOM 1007 C C . MET A 1 132 ? 20.269 29.780 8.230 1.00 46.25 132 MET A C 1
ATOM 1009 O O . MET A 1 132 ? 20.908 28.873 8.763 1.00 46.25 132 MET A O 1
ATOM 1013 N N . GLU A 1 133 ? 19.593 30.693 8.926 1.00 47.75 133 GLU A N 1
ATOM 1014 C CA . GLU A 1 133 ? 19.276 30.509 10.335 1.00 47.75 133 GLU A CA 1
ATOM 1015 C C . GLU A 1 133 ? 18.509 29.194 10.489 1.00 47.75 133 GLU A C 1
ATOM 1017 O O . GLU A 1 133 ? 17.511 28.929 9.815 1.00 47.75 133 GLU A O 1
ATOM 1022 N N . LYS A 1 134 ? 19.042 28.340 11.358 1.00 44.53 134 LYS A N 1
ATOM 1023 C CA . LYS A 1 134 ? 18.481 27.053 11.737 1.00 44.53 134 LYS A CA 1
ATOM 1024 C C . LYS A 1 134 ? 17.072 27.286 12.282 1.00 44.53 134 LYS A C 1
ATOM 1026 O O . LYS A 1 134 ? 16.919 27.805 13.383 1.00 44.53 134 LYS A O 1
ATOM 1031 N N . ALA A 1 135 ? 16.052 26.903 11.518 1.00 43.50 135 ALA A N 1
ATOM 1032 C CA . ALA A 1 135 ? 14.691 26.834 12.026 1.00 43.50 135 ALA A CA 1
ATOM 1033 C C . ALA A 1 135 ? 14.652 25.777 13.138 1.00 43.50 135 ALA A C 1
ATOM 1035 O O . ALA A 1 135 ? 14.637 24.571 12.886 1.00 43.50 135 ALA A O 1
ATOM 1036 N N . GLU A 1 136 ? 14.692 26.222 14.390 1.00 48.91 136 GLU A N 1
ATOM 1037 C CA . GLU A 1 136 ? 14.349 25.373 15.519 1.00 48.91 136 GLU A CA 1
ATOM 1038 C C . GLU A 1 136 ? 12.847 25.066 15.439 1.00 48.91 136 GLU A C 1
ATOM 1040 O O . GLU A 1 136 ? 12.010 25.963 15.493 1.00 48.91 136 GLU A O 1
ATOM 1045 N N . LYS A 1 137 ? 12.523 23.773 15.323 1.00 48.38 137 LYS A N 1
ATOM 1046 C CA . LYS A 1 137 ? 11.178 23.184 15.431 1.00 48.38 137 LYS A CA 1
ATOM 1047 C C . LYS A 1 137 ? 10.183 23.511 14.307 1.00 48.38 137 LYS A C 1
ATOM 1049 O O . LYS A 1 137 ? 9.184 24.193 14.504 1.00 48.38 137 LYS A O 1
ATOM 1054 N N . CYS A 1 138 ? 10.314 22.783 13.199 1.00 51.44 138 CYS A N 1
ATOM 1055 C CA . CYS A 1 138 ? 9.142 22.209 12.526 1.00 51.44 138 CYS A CA 1
ATOM 1056 C C . CYS A 1 138 ? 8.816 20.861 13.185 1.00 51.44 138 CYS A C 1
ATOM 1058 O O . CYS A 1 138 ? 9.012 19.802 12.606 1.00 51.44 138 CYS A O 1
ATOM 1060 N N . GLY A 1 139 ? 8.418 20.905 14.452 1.00 43.34 139 GLY A N 1
ATOM 1061 C CA . GLY A 1 139 ? 8.025 19.728 15.210 1.00 43.34 139 GLY A CA 1
ATOM 1062 C C . GLY A 1 139 ? 6.835 20.118 16.052 1.00 43.34 139 GLY A C 1
ATOM 1063 O O . GLY A 1 139 ? 7.004 20.755 17.093 1.00 43.34 139 GLY A O 1
ATOM 1064 N N . GLY A 1 140 ? 5.638 19.772 15.576 1.00 52.28 140 GLY A N 1
ATOM 1065 C CA . GLY A 1 140 ? 4.500 19.640 16.476 1.00 52.28 140 GLY A CA 1
ATOM 1066 C C . GLY A 1 140 ? 4.877 18.707 17.634 1.00 52.28 140 GLY A C 1
ATOM 1067 O O . GLY A 1 140 ? 5.849 17.951 17.514 1.00 52.28 140 GLY A O 1
ATOM 1068 N N . PRO A 1 141 ? 4.179 18.793 18.776 1.00 55.47 141 PRO A N 1
ATOM 1069 C CA . PRO A 1 141 ? 4.394 17.839 19.854 1.00 55.47 141 PRO A CA 1
ATOM 1070 C C . PRO A 1 141 ? 4.355 16.412 19.279 1.00 55.47 141 PRO A C 1
ATOM 1072 O O . PRO A 1 141 ? 3.519 16.149 18.408 1.00 55.47 141 PRO A O 1
ATOM 1075 N N . PRO A 1 142 ? 5.281 15.522 19.688 1.00 52.62 142 PRO A N 1
ATOM 1076 C CA . PRO A 1 142 ? 5.154 14.113 19.349 1.00 52.62 142 PRO A CA 1
ATOM 1077 C C . PRO A 1 142 ? 3.757 13.652 19.794 1.00 52.62 142 PRO A C 1
ATOM 1079 O O . PRO A 1 142 ? 3.310 14.101 20.855 1.00 52.62 142 PRO A O 1
ATOM 1082 N N . PRO A 1 143 ? 3.047 12.845 18.985 1.00 51.06 143 PRO A N 1
ATOM 1083 C CA . PRO A 1 143 ? 1.778 12.269 19.412 1.00 51.06 143 PRO A CA 1
ATOM 1084 C C . PRO A 1 143 ? 1.991 11.572 20.757 1.00 51.06 143 PRO A C 1
ATOM 1086 O O . PRO A 1 143 ? 3.056 10.988 20.983 1.00 51.06 143 PRO A O 1
ATOM 1089 N N . ASP A 1 144 ? 1.023 11.719 21.660 1.00 42.25 144 ASP A N 1
ATOM 1090 C CA . ASP A 1 144 ? 1.104 11.183 23.015 1.00 42.25 144 ASP A CA 1
ATOM 1091 C C . ASP A 1 144 ? 1.500 9.695 22.965 1.00 42.25 144 ASP A C 1
ATOM 1093 O O . ASP A 1 144 ? 1.026 8.936 22.119 1.00 42.25 144 ASP A O 1
ATOM 1097 N N . GLU A 1 145 ? 2.396 9.260 23.856 1.00 51.12 145 GLU A N 1
ATOM 1098 C CA . GLU A 1 145 ? 2.962 7.897 23.853 1.00 51.12 145 GLU A CA 1
ATOM 1099 C C . GLU A 1 145 ? 1.907 6.794 24.104 1.00 51.12 145 GLU A C 1
ATOM 1101 O O . GLU A 1 145 ? 2.175 5.617 23.868 1.00 51.12 145 GLU A O 1
ATOM 1106 N N . ASP A 1 146 ? 0.687 7.183 24.491 1.00 45.41 146 ASP A N 1
ATOM 1107 C CA . ASP A 1 146 ? -0.493 6.320 24.625 1.00 45.41 146 ASP A CA 1
ATOM 1108 C C . ASP A 1 146 ? -1.339 6.218 23.327 1.00 45.41 146 ASP A C 1
ATOM 1110 O O . ASP A 1 146 ? -2.227 5.372 23.233 1.00 45.41 146 ASP A O 1
ATOM 1114 N N . GLU A 1 147 ? -1.049 7.025 22.298 1.00 49.38 147 GLU A N 1
ATOM 1115 C CA . GLU A 1 147 ? -1.614 6.941 20.933 1.00 49.38 147 GLU A CA 1
ATOM 1116 C C . GLU A 1 147 ? -0.709 6.148 19.962 1.00 49.38 147 GLU A C 1
ATOM 1118 O O . GLU A 1 147 ? -1.024 5.978 18.783 1.00 49.38 147 GLU A O 1
ATOM 1123 N N . LEU A 1 148 ? 0.416 5.615 20.452 1.00 46.03 148 LEU A N 1
ATOM 1124 C CA . LEU A 1 148 ? 1.441 4.910 19.671 1.00 46.03 148 LEU A CA 1
ATOM 1125 C C . LEU A 1 148 ? 1.183 3.401 19.485 1.00 46.03 148 LEU A C 1
ATOM 1127 O O . LEU A 1 148 ? 2.093 2.641 19.150 1.00 46.03 148 LEU A O 1
ATOM 1131 N N . ASP A 1 149 ? -0.074 2.965 19.588 1.00 51.00 149 ASP A N 1
ATOM 1132 C CA . ASP A 1 149 ? -0.550 1.719 18.969 1.00 51.00 149 ASP A CA 1
ATOM 1133 C C . ASP A 1 149 ? -1.036 2.030 17.537 1.00 51.00 149 ASP A C 1
ATOM 1135 O O . ASP A 1 149 ? -2.161 1.732 17.147 1.00 51.00 149 ASP A O 1
ATOM 1139 N N . ALA A 1 150 ? -0.178 2.708 16.762 1.00 49.59 150 ALA A N 1
ATOM 1140 C CA . ALA A 1 150 ? -0.478 3.494 15.553 1.00 49.59 150 ALA A CA 1
ATOM 1141 C C . ALA A 1 150 ? -0.996 2.709 14.322 1.00 49.59 150 ALA A C 1
ATOM 1143 O O . ALA A 1 150 ? -1.090 3.239 13.219 1.00 49.59 150 ALA A O 1
ATOM 1144 N N . GLY A 1 151 ? -1.380 1.452 14.511 1.00 56.12 151 GLY A N 1
ATOM 1145 C CA . GLY A 1 151 ? -2.138 0.652 13.553 1.00 56.12 151 GLY A CA 1
ATOM 1146 C C . GLY A 1 151 ? -3.212 -0.162 14.260 1.00 56.12 151 GLY A C 1
ATOM 1147 O O . GLY A 1 151 ? -3.404 -1.329 13.911 1.00 56.12 151 GLY A O 1
ATOM 1148 N N . GLY A 1 152 ? -3.826 0.414 15.306 1.00 76.56 152 GLY A N 1
ATOM 1149 C CA . GLY A 1 152 ? -4.903 -0.193 16.084 1.00 76.56 152 GLY A CA 1
ATOM 1150 C C . GLY A 1 152 ? -5.925 -0.859 15.172 1.00 76.56 152 GLY A C 1
ATOM 1151 O O . GLY A 1 152 ? -6.053 -0.466 14.022 1.00 76.56 152 GLY A O 1
ATOM 1152 N N . ALA A 1 153 ? -6.598 -1.899 15.668 1.00 89.56 153 ALA A N 1
ATOM 1153 C CA . ALA A 1 153 ? -7.588 -2.718 14.962 1.00 89.56 153 ALA A CA 1
ATOM 1154 C C . ALA A 1 153 ? -7.962 -2.230 13.547 1.00 89.56 153 ALA A C 1
ATOM 1156 O O . ALA A 1 153 ? -8.870 -1.424 13.385 1.00 89.56 153 ALA A O 1
ATOM 1157 N N . ILE A 1 154 ? -7.286 -2.734 12.514 1.00 93.69 154 ILE A N 1
ATOM 1158 C CA . ILE A 1 154 ? -7.587 -2.383 11.126 1.00 93.69 154 ILE A CA 1
ATOM 1159 C C . ILE A 1 154 ? -8.599 -3.378 10.567 1.00 93.69 154 ILE A C 1
ATOM 1161 O O . ILE A 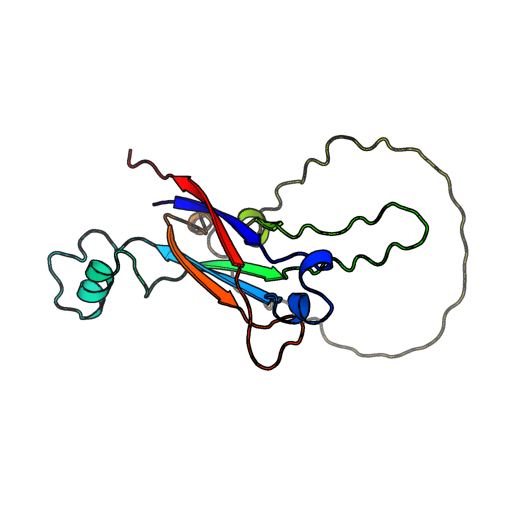1 154 ? -8.476 -4.601 10.725 1.00 93.69 154 ILE A O 1
ATOM 1165 N N . ARG A 1 155 ? -9.616 -2.842 9.895 1.00 93.75 155 ARG A N 1
ATOM 1166 C CA . ARG A 1 155 ? -10.678 -3.610 9.240 1.00 93.75 155 ARG A CA 1
ATOM 1167 C C . ARG A 1 155 ? -10.592 -3.548 7.720 1.00 93.75 155 ARG A C 1
ATOM 1169 O O . ARG A 1 155 ? -10.939 -4.530 7.065 1.00 93.75 155 ARG A O 1
ATOM 1176 N N . ALA A 1 156 ? -10.106 -2.438 7.173 1.00 95.94 156 ALA A N 1
ATOM 1177 C CA . ALA A 1 156 ? -9.888 -2.262 5.743 1.00 95.94 156 ALA A CA 1
ATOM 1178 C C . ALA A 1 156 ? -8.583 -1.510 5.470 1.00 95.94 156 ALA A C 1
ATOM 1180 O O . ALA A 1 156 ? -8.090 -0.780 6.327 1.00 95.94 156 ALA A O 1
ATOM 1181 N N . ILE A 1 157 ? -8.040 -1.682 4.263 1.00 96.38 157 ILE A N 1
ATOM 1182 C CA . ILE A 1 157 ? -6.885 -0.921 3.787 1.00 96.38 157 ILE A CA 1
ATOM 1183 C C . ILE A 1 157 ? -7.140 -0.342 2.395 1.00 96.38 157 ILE A C 1
ATOM 1185 O O . ILE A 1 157 ? -7.866 -0.933 1.594 1.00 96.38 157 ILE A O 1
ATOM 1189 N N . SER A 1 158 ? -6.474 0.766 2.093 1.00 97.44 158 SER A N 1
ATOM 1190 C CA . SER A 1 158 ? -6.339 1.329 0.753 1.00 97.44 158 SER A CA 1
ATOM 1191 C C . SER A 1 158 ? -4.871 1.316 0.348 1.00 97.44 158 SER A C 1
ATOM 1193 O O . SER A 1 158 ? -4.012 1.773 1.099 1.00 97.44 158 SER A O 1
ATOM 1195 N N . LEU A 1 159 ? -4.595 0.817 -0.856 1.00 97.94 159 LEU A N 1
ATOM 1196 C CA . LEU A 1 159 ? -3.313 0.990 -1.533 1.00 97.94 159 LEU A CA 1
ATOM 1197 C C . LEU A 1 159 ? -3.459 2.151 -2.516 1.00 97.94 159 LEU A C 1
ATOM 1199 O O . LEU A 1 159 ? -4.254 2.060 -3.453 1.00 97.94 159 LEU A O 1
ATOM 1203 N N . VAL A 1 160 ? -2.689 3.214 -2.319 1.00 98.06 160 VAL A N 1
ATOM 1204 C CA . VAL A 1 160 ? -2.691 4.377 -3.206 1.00 98.06 160 VAL A CA 1
ATOM 1205 C C . VAL A 1 160 ? -1.363 4.413 -3.943 1.00 98.06 160 VAL A C 1
ATOM 1207 O O . VAL A 1 160 ? -0.312 4.481 -3.320 1.00 98.06 160 VAL A O 1
ATOM 1210 N N . ILE A 1 161 ? -1.411 4.309 -5.270 1.00 98.19 161 ILE A N 1
ATOM 1211 C CA . ILE A 1 161 ? -0.221 4.354 -6.122 1.00 98.19 161 ILE A CA 1
ATOM 1212 C C . ILE A 1 161 ? -0.062 5.779 -6.645 1.00 98.19 161 ILE A C 1
ATOM 1214 O O . ILE A 1 161 ? -0.954 6.279 -7.332 1.00 98.19 161 ILE A O 1
ATOM 1218 N N . ASP A 1 162 ? 1.075 6.396 -6.337 1.00 98.00 162 ASP A N 1
ATOM 1219 C CA . ASP A 1 162 ? 1.372 7.788 -6.674 1.00 98.00 162 ASP A CA 1
ATOM 1220 C C . ASP A 1 162 ? 1.986 7.906 -8.077 1.00 98.00 162 ASP A C 1
ATOM 1222 O O . ASP A 1 162 ? 1.592 8.767 -8.866 1.00 98.00 162 ASP A O 1
ATOM 1226 N N . ASP A 1 163 ? 2.918 7.010 -8.423 1.00 97.94 163 ASP A N 1
ATOM 1227 C CA . ASP A 1 163 ? 3.524 6.934 -9.754 1.00 97.94 163 ASP A CA 1
ATOM 1228 C C . ASP A 1 163 ? 3.928 5.499 -10.158 1.00 97.94 163 ASP A C 1
ATOM 1230 O O . ASP A 1 163 ? 3.738 4.512 -9.437 1.00 97.94 163 ASP A O 1
ATOM 1234 N N . ASN A 1 164 ? 4.446 5.370 -11.379 1.00 97.00 164 ASN A N 1
ATOM 1235 C CA . ASN A 1 164 ? 4.972 4.125 -11.927 1.00 97.00 164 ASN A CA 1
ATOM 1236 C C . ASN A 1 164 ? 6.366 4.348 -12.528 1.00 97.00 164 ASN A C 1
ATOM 1238 O O . ASN A 1 164 ? 6.882 5.466 -12.583 1.00 97.00 164 ASN A O 1
ATOM 1242 N N . TRP A 1 165 ? 6.976 3.278 -13.022 1.00 94.12 165 TRP A N 1
ATOM 1243 C CA . TRP A 1 165 ? 8.319 3.306 -13.603 1.00 94.12 165 TRP A CA 1
ATOM 1244 C C . TRP A 1 165 ? 8.395 3.840 -15.052 1.00 94.12 165 TRP A C 1
ATOM 1246 O O . TRP A 1 165 ? 9.362 3.564 -15.763 1.00 94.12 165 TRP A O 1
ATOM 1256 N N . GLY A 1 166 ? 7.413 4.627 -15.506 1.00 93.88 166 GLY A N 1
ATOM 1257 C CA . GLY A 1 166 ? 7.489 5.406 -16.749 1.00 93.88 166 GLY A CA 1
ATOM 1258 C C . GLY A 1 166 ? 6.485 5.038 -17.846 1.00 93.88 166 GLY A C 1
ATOM 1259 O O . GLY A 1 166 ? 6.550 5.614 -18.937 1.00 93.88 166 GLY A O 1
ATOM 1260 N N . THR A 1 167 ? 5.545 4.118 -17.601 1.00 93.31 167 THR A N 1
ATOM 1261 C CA . THR A 1 167 ? 4.427 3.888 -18.533 1.00 93.31 167 THR A CA 1
ATOM 1262 C C . THR A 1 167 ? 3.431 5.046 -18.471 1.00 93.31 167 THR A C 1
ATOM 1264 O O . THR A 1 167 ? 2.917 5.388 -17.411 1.00 93.31 167 THR A O 1
ATOM 1267 N N . LYS A 1 168 ? 3.105 5.633 -19.627 1.00 94.50 168 LYS A N 1
ATOM 1268 C CA . LYS A 1 168 ? 2.185 6.783 -19.721 1.00 94.50 168 LYS A CA 1
ATOM 1269 C C . LYS A 1 168 ? 0.706 6.404 -19.714 1.00 94.50 168 LYS A C 1
ATOM 1271 O O . LYS A 1 168 ? -0.130 7.237 -19.385 1.00 94.50 168 LYS A O 1
ATOM 1276 N N . ASP A 1 169 ? 0.401 5.173 -20.111 1.00 95.69 169 ASP A N 1
ATOM 1277 C CA . ASP A 1 169 ? -0.967 4.759 -20.420 1.00 95.69 169 ASP A CA 1
ATOM 1278 C C . ASP A 1 169 ? -1.656 4.048 -19.245 1.00 95.69 169 ASP A C 1
ATOM 1280 O O . ASP A 1 169 ? -2.876 4.114 -19.118 1.00 95.69 169 ASP A O 1
ATOM 1284 N N . TYR A 1 170 ? -0.896 3.339 -18.402 1.00 95.50 170 TYR A N 1
ATOM 1285 C CA . TYR A 1 170 ? -1.428 2.515 -17.317 1.00 95.50 170 TYR A CA 1
ATOM 1286 C C . TYR A 1 170 ? -0.363 2.138 -16.276 1.00 95.50 170 TYR A C 1
ATOM 1288 O O . TYR A 1 170 ? 0.838 2.214 -16.529 1.00 95.50 170 TYR A O 1
ATOM 1296 N N . THR A 1 171 ? -0.834 1.640 -15.131 1.00 96.38 171 THR A N 1
ATOM 1297 C CA . THR A 1 171 ? -0.032 0.982 -14.090 1.00 96.38 171 THR A CA 1
ATOM 1298 C C . THR A 1 171 ? -0.601 -0.415 -13.836 1.00 96.38 171 THR A C 1
ATOM 1300 O O . THR A 1 171 ? -1.818 -0.580 -13.739 1.00 96.38 171 THR A O 1
ATOM 1303 N N . CYS A 1 172 ? 0.255 -1.432 -13.741 1.00 95.62 172 CYS A N 1
ATOM 1304 C CA . CYS A 1 172 ? -0.140 -2.822 -13.526 1.00 95.62 172 CYS A CA 1
ATOM 1305 C C . CYS A 1 172 ? 0.122 -3.259 -12.084 1.00 95.62 172 CYS A C 1
ATOM 1307 O O . CYS A 1 172 ? 1.264 -3.337 -11.649 1.00 95.62 172 CYS A O 1
ATOM 1309 N N . LEU A 1 173 ? -0.931 -3.640 -11.363 1.00 96.00 173 LEU A N 1
ATOM 1310 C CA . LEU A 1 173 ? -0.820 -4.280 -10.054 1.00 96.00 173 LEU A CA 1
ATOM 1311 C C . LEU A 1 173 ? -1.091 -5.780 -10.204 1.00 96.00 173 LEU A C 1
ATOM 1313 O O . LEU A 1 173 ? -2.195 -6.165 -10.584 1.00 96.00 173 LEU A O 1
ATOM 1317 N N . TYR A 1 174 ? -0.102 -6.629 -9.911 1.00 95.25 174 TYR A N 1
ATOM 1318 C CA . TYR A 1 174 ? -0.270 -8.083 -10.031 1.00 95.25 174 TYR A CA 1
ATOM 1319 C C . TYR A 1 174 ? -0.833 -8.692 -8.752 1.00 95.25 174 TYR A C 1
ATOM 1321 O O . TYR A 1 174 ? -1.850 -9.385 -8.787 1.00 95.25 174 TYR A O 1
ATOM 1329 N N . ARG A 1 175 ? -0.169 -8.459 -7.614 1.00 97.25 175 ARG A N 1
ATOM 1330 C CA . ARG A 1 175 ? -0.620 -8.996 -6.330 1.00 97.25 175 ARG A CA 1
ATOM 1331 C C . ARG A 1 175 ? -0.222 -8.091 -5.175 1.00 97.25 175 ARG A C 1
ATOM 1333 O O . ARG A 1 175 ? 0.937 -7.711 -5.056 1.00 97.25 175 ARG A O 1
ATOM 1340 N N . LEU A 1 176 ? -1.196 -7.827 -4.310 1.00 97.56 176 LEU A N 1
ATOM 1341 C CA . LEU A 1 176 ? -1.013 -7.250 -2.983 1.00 97.56 176 LEU A CA 1
ATOM 1342 C C . LEU A 1 176 ? -1.301 -8.340 -1.945 1.00 97.56 176 LEU A C 1
ATOM 1344 O O . LEU A 1 176 ? -2.295 -9.062 -2.055 1.00 97.56 176 LEU A O 1
ATOM 1348 N N . ARG A 1 177 ? -0.435 -8.468 -0.941 1.00 97.94 177 ARG A N 1
ATOM 1349 C CA . ARG A 1 177 ? -0.687 -9.258 0.270 1.00 97.94 177 ARG A CA 1
ATOM 1350 C C . ARG A 1 177 ? -0.605 -8.345 1.481 1.00 97.94 177 ARG A C 1
ATOM 1352 O O . ARG A 1 177 ? 0.213 -7.432 1.502 1.00 97.94 177 ARG A O 1
ATOM 1359 N N . VAL A 1 178 ? -1.426 -8.638 2.476 1.00 96.62 178 VAL A N 1
ATOM 1360 C CA . VAL A 1 178 ? -1.456 -7.935 3.757 1.00 96.62 178 VAL A CA 1
ATOM 1361 C C . VAL A 1 178 ? -1.126 -8.955 4.829 1.00 96.62 178 VAL A C 1
ATOM 1363 O O . VAL A 1 178 ? -1.728 -10.032 4.846 1.00 96.62 178 VAL A O 1
ATOM 1366 N N . HIS A 1 179 ? -0.165 -8.627 5.681 1.00 95.75 179 H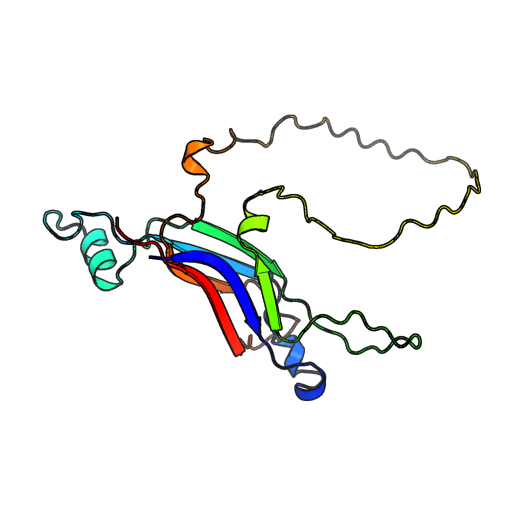IS A N 1
ATOM 1367 C CA . HIS A 1 179 ? 0.272 -9.465 6.791 1.00 95.75 179 HIS A CA 1
ATOM 1368 C C . HIS A 1 179 ? -0.030 -8.752 8.096 1.00 95.75 179 HIS A C 1
ATOM 1370 O O . HIS A 1 179 ? 0.071 -7.528 8.186 1.00 95.75 179 HIS A O 1
ATOM 1376 N N . GLY A 1 180 ? -0.414 -9.523 9.099 1.00 93.06 180 GLY A N 1
ATOM 1377 C CA . GLY A 1 180 ? -0.753 -8.973 10.392 1.00 93.06 180 GLY A CA 1
ATOM 1378 C C . GLY A 1 180 ? -1.296 -10.022 11.340 1.00 93.06 180 GLY A C 1
ATOM 1379 O O . GLY A 1 180 ? -1.772 -11.081 10.912 1.00 93.06 180 GLY A O 1
ATOM 1380 N N . ASP A 1 181 ? -1.276 -9.685 12.619 1.00 92.44 181 ASP A N 1
ATOM 1381 C CA . ASP A 1 181 ? -1.842 -10.508 13.671 1.00 92.44 181 ASP A CA 1
ATOM 1382 C C . ASP A 1 181 ? -3.332 -10.228 13.861 1.00 92.44 181 ASP A C 1
ATOM 1384 O O . ASP A 1 181 ? -3.807 -9.087 13.901 1.00 92.44 181 ASP A O 1
ATOM 1388 N N . ARG A 1 182 ? -4.109 -11.303 14.001 1.00 91.94 182 ARG A N 1
ATOM 1389 C CA . ARG A 1 182 ? -5.528 -11.190 14.331 1.00 91.94 182 ARG A CA 1
ATOM 1390 C C . ARG A 1 182 ? -5.669 -10.749 15.782 1.00 91.94 182 ARG A C 1
ATOM 1392 O O . ARG A 1 182 ? -5.192 -11.434 16.680 1.00 91.94 182 ARG A O 1
ATOM 1399 N N . LEU A 1 183 ? -6.429 -9.683 16.006 1.00 87.69 183 LEU A N 1
ATOM 1400 C CA . LEU A 1 183 ? -6.809 -9.276 17.354 1.00 87.69 183 LEU A CA 1
ATOM 1401 C C . LEU A 1 183 ? -7.938 -10.190 17.849 1.00 87.69 183 LEU A C 1
ATOM 1403 O O . LEU A 1 183 ? -8.988 -10.304 17.201 1.00 87.69 183 LEU A O 1
ATOM 1407 N N . THR A 1 184 ? -7.700 -10.898 18.952 1.00 80.88 184 THR A N 1
ATOM 1408 C CA . THR A 1 184 ? -8.734 -11.645 19.674 1.00 80.88 184 THR A CA 1
ATOM 1409 C C . THR A 1 184 ? -9.504 -10.683 20.569 1.00 80.88 184 THR A C 1
ATOM 1411 O O . THR A 1 184 ? -8.903 -9.851 21.238 1.00 80.88 184 THR A O 1
ATOM 1414 N N . ALA A 1 185 ? -10.834 -10.777 20.551 1.00 62.25 185 ALA A N 1
ATOM 1415 C CA . ALA A 1 185 ? -11.650 -10.160 21.587 1.00 62.25 185 ALA A CA 1
ATOM 1416 C C . ALA A 1 185 ? -11.522 -11.044 22.832 1.00 62.25 185 ALA A C 1
ATOM 1418 O O . ALA A 1 185 ? -11.928 -12.209 22.771 1.00 62.25 185 ALA A O 1
ATOM 1419 N N . ASP A 1 186 ? -10.881 -10.527 23.878 1.00 49.03 186 ASP A N 1
ATOM 1420 C CA . ASP A 1 186 ? -10.855 -11.156 25.205 1.00 49.03 186 ASP A CA 1
ATOM 1421 C C . ASP A 1 186 ? -12.226 -11.052 25.894 1.00 49.03 186 ASP A C 1
ATOM 1423 O O . ASP A 1 186 ? -12.903 -10.008 25.731 1.00 49.03 186 ASP A O 1
#